Protein AF-A0A4U1F765-F1 (afdb_monomer_lite)

Structure (mmCIF, N/CA/C/O backbone):
data_AF-A0A4U1F765-F1
#
_entry.id   AF-A0A4U1F765-F1
#
loop_
_atom_site.group_PDB
_atom_site.id
_atom_site.type_symbol
_atom_site.label_atom_id
_atom_site.label_alt_id
_atom_site.label_comp_id
_atom_site.label_asym_id
_atom_site.label_entity_id
_atom_site.label_seq_id
_atom_site.pdbx_PDB_ins_code
_atom_site.Cartn_x
_atom_site.Cartn_y
_atom_site.Cartn_z
_atom_site.occupancy
_atom_site.B_iso_or_equiv
_atom_site.auth_seq_id
_atom_site.auth_comp_id
_atom_site.auth_asym_id
_atom_site.auth_atom_id
_atom_site.pdbx_PDB_model_num
ATOM 1 N N . PRO A 1 1 ? 3.421 30.913 -20.243 1.00 25.53 1 PRO A N 1
ATOM 2 C CA . PRO A 1 1 ? 2.204 30.556 -21.006 1.00 25.53 1 PRO A CA 1
ATOM 3 C C . PRO A 1 1 ? 2.176 29.051 -21.324 1.00 25.53 1 PRO A C 1
ATOM 5 O O . PRO A 1 1 ? 2.319 28.657 -22.471 1.00 25.53 1 PRO A O 1
ATOM 8 N N . TYR A 1 2 ? 2.031 28.220 -20.290 1.00 23.44 2 TYR A N 1
ATOM 9 C CA . TYR A 1 2 ? 1.860 26.768 -20.419 1.00 23.44 2 TYR A CA 1
ATOM 10 C C . TYR A 1 2 ? 0.858 26.302 -19.354 1.00 23.44 2 TYR A C 1
ATOM 12 O O . TYR A 1 2 ? 1.146 25.489 -18.493 1.00 23.44 2 TYR A O 1
ATOM 20 N N . PHE A 1 3 ? -0.327 26.910 -19.388 1.00 25.61 3 PHE A N 1
ATOM 21 C CA . PHE A 1 3 ? -1.543 26.378 -18.781 1.00 25.61 3 PHE A CA 1
ATOM 22 C C . PHE A 1 3 ? -2.325 25.753 -19.932 1.00 25.61 3 PHE A C 1
ATOM 24 O O . PHE A 1 3 ? -2.839 26.519 -20.743 1.00 25.61 3 PHE A O 1
ATOM 31 N N . SER A 1 4 ? -2.338 24.422 -20.064 1.00 23.38 4 SER A N 1
ATOM 32 C CA . SER A 1 4 ? -3.353 23.618 -20.790 1.00 23.38 4 SER A CA 1
ATOM 33 C C . SER A 1 4 ? -2.835 22.197 -21.045 1.00 23.38 4 SER A C 1
ATOM 35 O O . SER A 1 4 ? -2.525 21.866 -22.180 1.00 23.38 4 SER A O 1
ATOM 37 N N . PHE A 1 5 ? -2.723 21.344 -20.024 1.00 24.36 5 PHE A N 1
ATOM 38 C CA . PHE A 1 5 ? -2.606 19.890 -20.262 1.00 24.36 5 PHE A CA 1
ATOM 39 C C . PHE A 1 5 ? -3.371 19.013 -19.256 1.00 24.36 5 PHE A C 1
ATOM 41 O O . PHE A 1 5 ? -3.530 17.818 -19.485 1.00 24.36 5 PHE A O 1
ATOM 48 N N . ILE A 1 6 ? -3.968 19.600 -18.213 1.00 25.34 6 ILE A N 1
ATOM 49 C CA . ILE A 1 6 ? -4.874 18.908 -17.283 1.00 25.34 6 ILE A CA 1
ATOM 50 C C . ILE A 1 6 ? -6.315 19.069 -17.781 1.00 25.34 6 ILE A C 1
ATOM 52 O O . ILE A 1 6 ? -7.118 19.770 -17.175 1.00 25.34 6 ILE A O 1
ATOM 56 N N . ALA A 1 7 ? -6.644 18.522 -18.950 1.00 24.08 7 ALA A N 1
ATOM 57 C CA . ALA A 1 7 ? -8.022 18.584 -19.438 1.00 24.08 7 ALA A CA 1
ATOM 58 C C . ALA A 1 7 ? -8.367 17.486 -20.445 1.00 24.08 7 ALA A C 1
ATOM 60 O O . ALA A 1 7 ? -8.959 17.802 -21.458 1.00 24.08 7 ALA A O 1
ATOM 61 N N . PHE A 1 8 ? -8.040 16.214 -20.198 1.00 23.72 8 PHE A N 1
ATOM 62 C CA . PHE A 1 8 ? -8.697 15.095 -20.902 1.00 23.72 8 PHE A CA 1
ATOM 63 C C . PHE A 1 8 ? -8.657 13.810 -20.070 1.00 23.72 8 PHE A C 1
ATOM 65 O O . PHE A 1 8 ? -8.137 12.785 -20.491 1.00 23.72 8 PHE A O 1
ATOM 72 N N . ILE A 1 9 ? -9.228 13.860 -18.867 1.00 28.53 9 ILE A N 1
ATOM 73 C CA . ILE A 1 9 ? -9.731 12.653 -18.197 1.00 28.53 9 ILE A CA 1
ATOM 74 C C . ILE A 1 9 ? -11.165 12.948 -17.767 1.00 28.53 9 ILE A C 1
ATOM 76 O O . ILE A 1 9 ? -11.517 13.000 -16.596 1.00 28.53 9 ILE A O 1
ATOM 80 N N . THR A 1 10 ? -12.010 13.221 -18.756 1.00 23.69 10 THR A N 1
ATOM 81 C CA . THR A 1 10 ? -13.443 12.967 -18.637 1.00 23.69 10 THR A CA 1
ATOM 82 C C . THR A 1 10 ? -13.646 11.575 -19.205 1.00 23.69 10 THR A C 1
ATOM 84 O O . THR A 1 10 ? -13.582 11.363 -20.413 1.00 23.69 10 THR A O 1
ATOM 87 N N . VAL A 1 11 ? -13.803 10.598 -18.315 1.00 26.27 11 VAL A N 1
ATOM 88 C CA . VAL A 1 11 ? -14.221 9.253 -18.698 1.00 26.27 11 VAL A CA 1
ATOM 89 C C . VAL A 1 11 ? -15.653 9.383 -19.223 1.00 26.27 11 VAL A C 1
ATOM 91 O O . VAL A 1 11 ? -16.597 9.509 -18.444 1.00 26.27 11 VAL A O 1
ATOM 94 N N . ASP A 1 12 ? -15.820 9.422 -20.545 1.00 26.81 12 ASP A N 1
ATOM 95 C CA . ASP A 1 12 ? -17.134 9.347 -21.180 1.00 26.81 12 ASP A CA 1
ATOM 96 C C . ASP A 1 12 ? -17.664 7.911 -21.061 1.00 26.81 12 ASP A C 1
ATOM 98 O O . ASP A 1 12 ? -17.528 7.082 -21.957 1.00 26.81 12 ASP A O 1
ATOM 102 N N . VAL A 1 13 ? -18.258 7.608 -19.905 1.00 31.55 13 VAL A N 1
ATOM 103 C CA . VAL A 1 13 ? -18.979 6.350 -19.650 1.00 31.55 13 VAL A CA 1
ATOM 104 C C . VAL A 1 13 ? -20.378 6.368 -20.300 1.00 31.55 13 VAL A C 1
ATOM 106 O O . VAL A 1 13 ? -21.118 5.398 -20.188 1.00 31.55 13 VAL A O 1
ATOM 109 N N . LYS A 1 14 ? -20.786 7.436 -21.007 1.00 29.80 14 LYS A N 1
ATOM 110 C CA . LYS A 1 14 ? -22.140 7.546 -21.589 1.00 29.80 14 LYS A CA 1
ATOM 111 C C . LYS A 1 14 ? -22.201 7.440 -23.115 1.00 29.80 14 LYS A C 1
ATOM 113 O O . LYS A 1 14 ? -23.289 7.229 -23.648 1.00 29.80 14 LYS A O 1
ATOM 118 N N . GLY A 1 15 ? -21.076 7.501 -23.825 1.00 30.94 15 GLY A N 1
ATOM 119 C CA . GLY A 1 15 ? -21.044 7.411 -25.291 1.00 30.94 15 GLY A CA 1
ATOM 120 C C . GLY A 1 15 ? -21.241 6.009 -25.891 1.00 30.94 15 GLY A C 1
ATOM 121 O O . GLY A 1 15 ? -21.548 5.892 -27.078 1.00 30.94 15 GLY A O 1
ATOM 122 N N . GLN A 1 16 ? -21.095 4.936 -25.106 1.00 32.31 16 GLN A N 1
ATOM 123 C CA . GLN A 1 16 ? -21.015 3.573 -25.655 1.00 32.31 16 GLN A CA 1
ATOM 124 C C . GLN A 1 16 ? -22.379 2.872 -25.825 1.00 32.31 16 GLN A C 1
ATOM 126 O O . GLN A 1 16 ? -22.500 1.987 -26.666 1.00 32.31 16 GLN A O 1
ATOM 131 N N . GLU A 1 17 ? -23.439 3.318 -25.137 1.00 32.41 17 GLU A N 1
ATOM 132 C CA . GLU A 1 17 ? -24.798 2.760 -25.301 1.00 32.41 17 GLU A CA 1
ATOM 133 C C . GLU A 1 17 ? -25.599 3.398 -26.455 1.00 32.41 17 GLU A C 1
ATOM 135 O O . GLU A 1 17 ? -26.590 2.833 -26.924 1.00 32.41 17 GLU A O 1
ATOM 140 N N . ALA A 1 18 ? -25.182 4.569 -26.952 1.00 31.23 18 ALA A N 1
ATOM 141 C CA . ALA A 1 18 ? -25.911 5.289 -28.000 1.00 31.23 18 ALA A CA 1
ATOM 142 C C . ALA A 1 18 ? -25.612 4.770 -29.422 1.00 31.23 18 ALA A C 1
ATOM 144 O O . ALA A 1 18 ? -26.462 4.863 -30.308 1.00 31.23 18 ALA A O 1
ATOM 145 N N . LEU A 1 19 ? -24.432 4.181 -29.645 1.00 33.28 19 LEU A N 1
ATOM 146 C CA . LEU A 1 19 ? -23.977 3.756 -30.975 1.00 33.28 19 LEU A CA 1
ATOM 147 C C . LEU A 1 19 ? -24.463 2.358 -31.393 1.00 33.28 19 LEU A C 1
ATOM 149 O O . LEU A 1 19 ? -24.547 2.087 -32.590 1.00 33.28 19 LEU A O 1
ATOM 153 N N . GLU A 1 20 ? -24.880 1.500 -30.458 1.00 35.78 20 GLU A N 1
ATOM 154 C CA . GLU A 1 20 ? -25.458 0.188 -30.801 1.00 35.78 20 GLU A CA 1
ATOM 155 C C . GLU A 1 20 ? -26.919 0.263 -31.277 1.00 35.78 20 GLU A C 1
ATOM 157 O O . GLU A 1 20 ? -27.399 -0.646 -31.957 1.00 35.78 20 GLU A O 1
ATOM 162 N N . LYS A 1 21 ? -27.635 1.365 -31.009 1.00 35.50 21 LYS A N 1
ATOM 163 C CA . LYS A 1 21 ? -29.041 1.523 -31.430 1.00 35.50 21 LYS A CA 1
ATOM 164 C C . LYS A 1 21 ? -29.237 2.136 -32.818 1.00 35.50 21 LYS A C 1
ATOM 166 O O . LYS A 1 21 ? -30.348 2.082 -33.336 1.00 35.50 21 LYS A O 1
ATOM 171 N N . GLN A 1 22 ? -28.187 2.652 -33.461 1.00 34.09 22 GLN A N 1
ATOM 172 C CA . GLN A 1 22 ? -28.290 3.346 -34.756 1.00 34.09 22 GLN A CA 1
ATOM 173 C C . GLN A 1 22 ? -27.726 2.534 -35.942 1.00 34.09 22 GLN A C 1
ATOM 175 O O . GLN A 1 22 ? -27.381 3.086 -36.983 1.00 34.09 22 GLN A O 1
ATOM 180 N N . GLY A 1 23 ? -27.629 1.207 -35.791 1.00 32.84 23 GLY A N 1
ATOM 181 C CA . GLY A 1 23 ? -27.117 0.273 -36.805 1.00 32.84 23 GLY A CA 1
ATOM 182 C C . GLY A 1 23 ? -28.180 -0.510 -37.590 1.00 32.84 23 GLY A C 1
ATOM 183 O O . GLY A 1 23 ? -27.836 -1.451 -38.306 1.00 32.84 23 GLY A O 1
ATOM 184 N N . ARG A 1 24 ? -29.471 -0.176 -37.472 1.00 39.78 24 ARG A N 1
ATOM 185 C CA . ARG A 1 24 ? -30.540 -0.763 -38.298 1.00 39.78 24 ARG A CA 1
ATOM 186 C C . ARG A 1 24 ? -31.342 0.344 -38.970 1.00 39.78 24 ARG A C 1
ATOM 188 O O . ARG A 1 24 ? -31.778 1.266 -38.302 1.00 39.78 24 ARG A O 1
ATOM 195 N N . GLU A 1 25 ? -31.555 0.175 -40.277 1.00 34.47 25 GLU A N 1
ATOM 196 C CA . GLU A 1 25 ? -32.197 1.105 -41.226 1.00 34.47 25 GLU A CA 1
ATOM 197 C C . GLU A 1 25 ? -31.253 2.240 -41.675 1.00 34.47 25 GLU A C 1
ATOM 199 O O . GLU A 1 25 ? -30.795 3.041 -40.881 1.00 34.47 25 GLU A O 1
ATOM 204 N N . LYS A 1 26 ? -30.872 2.405 -42.946 1.00 32.53 26 LYS A N 1
ATOM 205 C CA . LYS A 1 26 ? -31.664 2.315 -44.176 1.00 32.53 26 LYS A CA 1
ATOM 206 C C . LYS A 1 26 ? -30.770 1.954 -45.372 1.00 32.53 26 LYS A C 1
ATOM 208 O O . LYS A 1 26 ? -29.727 2.561 -45.596 1.00 32.53 26 LYS A O 1
ATOM 213 N N . LYS A 1 27 ? -31.241 1.012 -46.195 1.00 38.00 27 LYS A N 1
ATOM 214 C CA . LYS A 1 27 ? -30.866 0.884 -47.612 1.00 38.00 27 LYS A CA 1
ATOM 215 C C . LYS A 1 27 ? -31.534 2.027 -48.386 1.00 38.00 27 LYS A C 1
ATOM 217 O O . LYS A 1 27 ? -32.758 2.099 -48.376 1.00 38.00 27 LYS A O 1
ATOM 222 N N . ALA A 1 28 ? -30.778 2.842 -49.119 1.00 30.00 28 ALA A N 1
ATOM 223 C CA . ALA A 1 28 ? -31.309 3.608 -50.250 1.00 30.00 28 ALA A CA 1
ATOM 224 C C . ALA A 1 28 ? -30.202 3.915 -51.274 1.00 30.00 28 ALA A C 1
ATOM 226 O O . ALA A 1 28 ? -29.095 4.309 -50.920 1.00 30.00 28 ALA A O 1
ATOM 227 N N . LYS A 1 29 ? -30.527 3.662 -52.546 1.00 32.59 29 LYS A N 1
ATOM 228 C CA . LYS A 1 29 ? -29.711 3.827 -53.759 1.00 32.59 29 LYS A CA 1
ATOM 229 C C . LYS A 1 29 ? -29.310 5.291 -54.002 1.00 32.59 29 LYS A C 1
ATOM 231 O O . LYS A 1 29 ? -30.146 6.169 -53.830 1.00 32.59 29 LYS A O 1
ATOM 236 N N . PHE A 1 30 ? -28.117 5.512 -54.563 1.00 28.77 30 PHE A N 1
ATOM 237 C CA . PHE A 1 30 ? -27.773 6.725 -55.323 1.00 28.77 30 PHE A CA 1
ATOM 238 C C . PHE A 1 30 ? -27.300 6.359 -56.755 1.00 28.77 30 PHE A C 1
ATOM 240 O O . PHE A 1 30 ? -26.748 5.268 -56.929 1.00 28.77 30 PHE A O 1
ATOM 247 N N . PRO A 1 31 ? -27.547 7.208 -57.781 1.00 28.48 31 PRO A N 1
ATOM 248 C CA . PRO A 1 31 ? -27.274 6.941 -59.202 1.00 28.48 31 PRO A CA 1
ATOM 249 C C . PRO A 1 31 ? -25.819 7.271 -59.617 1.00 28.48 31 PRO A C 1
ATOM 251 O O . PRO A 1 31 ? -25.080 7.860 -58.826 1.00 28.48 31 PRO A O 1
ATOM 254 N N . PRO A 1 32 ? -25.366 6.875 -60.829 1.00 30.47 32 PRO A N 1
ATOM 255 C CA . PRO A 1 32 ? -23.949 6.854 -61.175 1.00 30.47 32 PRO A CA 1
ATOM 256 C C . PRO A 1 32 ? -23.461 8.229 -61.642 1.00 30.47 32 PRO A C 1
ATOM 258 O O . PRO A 1 32 ? -24.049 8.829 -62.536 1.00 30.47 32 PRO A O 1
ATOM 261 N N . GLY A 1 33 ? -22.348 8.699 -61.073 1.00 36.28 33 GLY A N 1
ATOM 262 C CA . GLY A 1 33 ? -21.660 9.892 -61.569 1.00 36.28 33 GLY A CA 1
ATOM 263 C C . GLY A 1 33 ? -21.037 10.778 -60.496 1.00 36.28 33 GLY A C 1
ATOM 264 O O . GLY A 1 33 ? -21.302 11.971 -60.482 1.00 36.28 33 GLY A O 1
ATOM 265 N N . GLN A 1 34 ? -20.190 10.240 -59.613 1.00 28.31 34 GLN A N 1
ATOM 266 C CA . GLN A 1 34 ? -19.218 11.063 -58.886 1.00 28.31 34 GLN A CA 1
ATOM 267 C C . GLN A 1 34 ? -18.027 10.214 -58.432 1.00 28.31 34 GLN A C 1
ATOM 269 O O . GLN A 1 34 ? -18.177 9.081 -57.975 1.00 28.31 34 GLN A O 1
ATOM 274 N N . LYS A 1 35 ? -16.826 10.753 -58.660 1.00 30.00 35 LYS A N 1
ATOM 275 C CA . LYS A 1 35 ? -15.525 10.106 -58.457 1.00 30.00 35 LYS A CA 1
ATOM 276 C C . LYS A 1 35 ? -15.383 9.584 -57.022 1.00 30.00 35 LYS A C 1
ATOM 278 O O . LYS A 1 35 ? -15.602 10.323 -56.068 1.00 30.00 35 LYS A O 1
ATOM 283 N N . ARG A 1 36 ? -14.948 8.326 -56.886 1.00 24.97 36 ARG A N 1
ATOM 284 C CA . ARG A 1 36 ? -14.492 7.735 -55.620 1.00 24.97 36 ARG A CA 1
ATOM 285 C C . ARG A 1 36 ? -13.250 8.496 -55.146 1.00 24.97 36 ARG A C 1
ATOM 287 O O . ARG A 1 36 ? -12.177 8.313 -55.712 1.00 24.97 36 ARG A O 1
ATOM 294 N N . LEU A 1 37 ? -13.391 9.324 -54.115 1.00 22.33 37 LEU A N 1
ATOM 295 C CA . LEU A 1 37 ? -12.268 9.667 -53.249 1.00 22.33 37 LEU A CA 1
ATOM 296 C C . LEU A 1 37 ? -12.168 8.547 -52.209 1.00 22.33 37 LEU A C 1
ATOM 298 O O . LEU A 1 37 ? -13.039 8.396 -51.353 1.00 22.33 37 LEU A O 1
ATOM 302 N N . SER A 1 38 ? -11.146 7.710 -52.335 1.00 23.64 38 SER A N 1
ATOM 303 C CA . SER A 1 38 ? -10.804 6.713 -51.327 1.00 23.64 38 SER A CA 1
ATOM 304 C C . SER A 1 38 ? -10.250 7.448 -50.109 1.00 23.64 38 SER A C 1
ATOM 306 O O . SER A 1 38 ? -9.105 7.888 -50.121 1.00 23.64 38 SER A O 1
ATOM 308 N N . ILE A 1 39 ? -11.067 7.621 -49.073 1.00 24.83 39 ILE A N 1
ATOM 309 C CA . ILE A 1 39 ? -10.610 8.162 -47.793 1.00 24.83 39 ILE A CA 1
ATOM 310 C C . ILE A 1 39 ? -9.915 7.018 -47.051 1.00 24.83 39 ILE A C 1
ATOM 312 O O . ILE A 1 39 ? -10.571 6.111 -46.533 1.00 24.83 39 ILE A O 1
ATOM 316 N N . HIS A 1 40 ? -8.582 7.041 -47.028 1.00 24.92 40 HIS A N 1
ATOM 317 C CA . HIS A 1 40 ? -7.816 6.301 -46.032 1.00 24.92 40 HIS A CA 1
ATOM 318 C C . HIS A 1 40 ? -8.227 6.835 -44.655 1.00 24.92 40 HIS A C 1
ATOM 320 O O . HIS A 1 40 ? -8.066 8.018 -44.366 1.00 24.92 40 HIS A O 1
ATOM 326 N N . ARG A 1 41 ? -8.811 5.969 -43.819 1.00 29.56 41 ARG A N 1
ATOM 327 C CA . ARG A 1 41 ? -9.036 6.240 -42.395 1.00 29.56 41 ARG A CA 1
ATOM 328 C C . ARG A 1 41 ? -7.672 6.315 -41.701 1.00 29.56 41 ARG A C 1
ATOM 330 O O . ARG A 1 41 ? -7.196 5.318 -41.170 1.00 29.56 41 ARG A O 1
ATOM 337 N N . GLU A 1 42 ? -7.057 7.487 -41.701 1.00 29.70 42 GLU A N 1
ATOM 338 C CA . GLU A 1 42 ? -6.209 7.892 -40.583 1.00 29.70 42 GLU A CA 1
ATOM 339 C C . GLU A 1 42 ? -7.158 8.372 -39.483 1.00 29.70 42 GLU A C 1
ATOM 341 O O . GLU A 1 42 ? -7.692 9.478 -39.521 1.00 29.70 42 GLU A O 1
ATOM 346 N N . GLY A 1 43 ? -7.484 7.468 -38.556 1.00 30.25 43 GLY A N 1
ATOM 347 C CA . GLY A 1 43 ? -8.068 7.874 -37.281 1.00 30.25 43 GLY A CA 1
ATOM 348 C C . GLY A 1 43 ? -7.019 8.633 -36.460 1.00 30.25 43 GLY A C 1
ATOM 349 O O . GLY A 1 43 ? -5.823 8.435 -36.690 1.00 30.25 43 GLY A O 1
ATOM 350 N N . PRO A 1 44 ? -7.430 9.492 -35.513 1.00 31.88 44 PRO A N 1
ATOM 351 C CA . PRO A 1 44 ? -6.482 10.168 -34.640 1.00 31.88 44 PRO A CA 1
ATOM 352 C C . PRO A 1 44 ? -5.672 9.108 -33.886 1.00 31.88 44 PRO A C 1
ATOM 354 O O . PRO A 1 44 ? -6.239 8.196 -33.282 1.00 31.88 44 PRO A O 1
ATOM 357 N N . LEU A 1 45 ? -4.344 9.208 -33.972 1.00 29.38 45 LEU A N 1
ATOM 358 C CA . LEU A 1 45 ? -3.418 8.431 -33.153 1.00 29.38 45 LEU A CA 1
ATOM 359 C C . LEU A 1 45 ? -3.864 8.532 -31.685 1.00 29.38 45 LEU A C 1
ATOM 361 O O . LEU A 1 45 ? -4.140 9.648 -31.232 1.00 29.38 45 LEU A O 1
ATOM 365 N N . PRO A 1 46 ? -3.936 7.422 -30.927 1.00 36.59 46 PRO A N 1
ATOM 366 C CA . PRO A 1 46 ? -4.096 7.531 -29.488 1.00 36.59 46 PRO A CA 1
ATOM 367 C C . PRO A 1 46 ? -2.918 8.361 -28.983 1.00 36.59 46 PRO A C 1
ATOM 369 O O . PRO A 1 46 ? -1.762 8.046 -29.271 1.00 36.59 46 PRO A O 1
ATOM 372 N N . VAL A 1 47 ? -3.208 9.458 -28.287 1.00 38.88 47 VAL A N 1
ATOM 373 C CA . VAL A 1 47 ? -2.193 10.211 -27.555 1.00 38.88 47 VAL A CA 1
ATOM 374 C C . VAL A 1 47 ? -1.650 9.240 -26.512 1.00 38.88 47 VAL A C 1
ATOM 376 O O . VAL A 1 47 ? -2.279 9.011 -25.482 1.00 38.88 47 VAL A O 1
ATOM 379 N N . LEU A 1 48 ? -0.536 8.575 -26.831 1.00 45.75 48 LEU A N 1
ATOM 380 C CA . LEU A 1 48 ? 0.177 7.731 -25.887 1.00 45.75 48 LEU A CA 1
ATOM 381 C C . LEU A 1 48 ? 0.638 8.655 -24.768 1.00 45.75 48 LEU A C 1
ATOM 383 O O . LEU A 1 48 ? 1.574 9.432 -24.961 1.00 45.75 48 LEU A O 1
ATOM 387 N N . ILE A 1 49 ? -0.022 8.571 -23.615 1.00 52.53 49 ILE A N 1
ATOM 388 C CA . ILE A 1 49 ? 0.521 9.154 -22.399 1.00 52.53 49 ILE A CA 1
ATOM 389 C C . ILE A 1 49 ? 1.780 8.351 -22.091 1.00 52.53 49 ILE A C 1
ATOM 391 O O . ILE A 1 49 ? 1.723 7.198 -21.665 1.00 52.53 49 ILE A O 1
ATOM 395 N N . SER A 1 50 ? 2.922 8.937 -22.423 1.00 51.88 50 SER A N 1
ATOM 396 C CA . SER A 1 50 ? 4.218 8.332 -22.167 1.00 51.88 50 SER A CA 1
ATOM 397 C C . SER A 1 50 ? 4.431 8.262 -20.653 1.00 51.88 50 SER A C 1
ATOM 399 O O . SER A 1 50 ? 4.054 9.208 -19.958 1.00 51.88 50 SER A O 1
ATOM 401 N N . PRO A 1 51 ? 5.056 7.211 -20.100 1.00 51.09 51 PRO A N 1
ATOM 402 C CA . PRO A 1 51 ? 5.403 7.195 -18.684 1.00 51.09 51 PRO A CA 1
ATOM 403 C C . PRO A 1 51 ? 6.241 8.400 -18.269 1.00 51.09 51 PRO A C 1
ATOM 405 O O . PRO A 1 51 ? 6.062 8.858 -17.154 1.00 51.09 51 PRO A O 1
ATOM 408 N N . TYR A 1 52 ? 7.000 9.020 -19.179 1.00 50.47 52 TYR A N 1
ATOM 409 C CA . TYR A 1 52 ? 7.645 10.316 -18.938 1.00 50.47 52 TYR A CA 1
ATOM 410 C C . TYR A 1 52 ? 6.664 11.463 -18.638 1.00 50.47 52 TYR A C 1
ATOM 412 O O . TYR A 1 52 ? 6.983 12.351 -17.855 1.00 50.47 52 TYR A O 1
ATOM 420 N N . GLN A 1 53 ? 5.469 11.466 -19.234 1.00 58.88 53 GLN A N 1
ATOM 421 C CA . GLN A 1 53 ? 4.417 12.445 -18.932 1.00 58.88 53 GLN A CA 1
ATOM 422 C C . GLN A 1 53 ? 3.754 12.150 -17.579 1.00 58.88 53 GLN A C 1
ATOM 424 O O . GLN A 1 53 ? 3.398 13.084 -16.867 1.0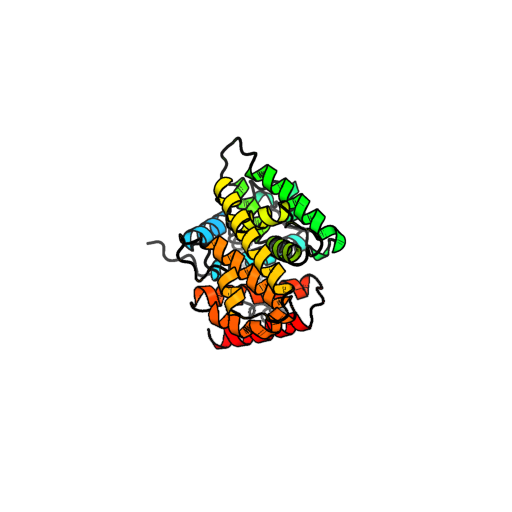0 58.88 53 GLN A O 1
ATOM 429 N N . LEU A 1 54 ? 3.663 10.872 -17.185 1.00 62.16 54 LEU A N 1
ATOM 430 C CA . LEU A 1 54 ? 3.242 10.470 -15.834 1.00 62.16 54 LEU A CA 1
ATOM 431 C C . LEU A 1 54 ? 4.317 10.851 -14.795 1.00 62.16 54 LEU A C 1
ATOM 433 O O . LEU A 1 54 ? 3.977 11.334 -13.718 1.00 62.16 54 LEU A O 1
ATOM 437 N N . THR A 1 55 ? 5.607 10.712 -15.135 1.00 54.00 55 THR A N 1
ATOM 438 C CA . THR A 1 55 ? 6.756 11.168 -14.331 1.00 54.00 55 THR A CA 1
ATOM 439 C C . THR A 1 55 ? 6.695 12.672 -14.107 1.00 54.00 55 THR A C 1
ATOM 441 O O . THR A 1 55 ? 6.836 13.124 -12.975 1.00 54.00 55 THR A O 1
ATOM 444 N N . TYR A 1 56 ? 6.477 13.446 -15.172 1.00 58.66 56 TYR A N 1
ATOM 445 C CA . TYR A 1 56 ? 6.423 14.901 -15.082 1.00 58.66 56 TYR A CA 1
ATOM 446 C C . TYR A 1 56 ? 5.233 15.348 -14.233 1.00 58.66 56 TYR A C 1
ATOM 448 O O . TYR A 1 56 ? 5.411 16.143 -13.322 1.00 58.66 56 TYR A O 1
ATOM 456 N N . ALA A 1 57 ? 4.058 14.743 -14.430 1.00 62.69 57 ALA A N 1
ATOM 457 C CA . ALA A 1 57 ? 2.884 15.023 -13.611 1.00 62.69 57 ALA A CA 1
ATOM 458 C C . ALA A 1 57 ? 3.106 14.689 -12.124 1.00 62.69 57 ALA A C 1
ATOM 460 O O . ALA A 1 57 ? 2.724 15.480 -11.269 1.00 62.69 57 ALA A O 1
ATOM 461 N N . LEU A 1 58 ? 3.746 13.562 -11.788 1.00 56.75 58 LEU A N 1
ATOM 462 C CA . LEU A 1 58 ? 4.057 13.210 -10.393 1.00 56.75 58 LEU A CA 1
ATOM 463 C C . LEU A 1 58 ? 5.070 14.164 -9.754 1.00 56.75 58 LEU A C 1
ATOM 465 O O . LEU A 1 58 ? 4.901 14.528 -8.595 1.00 56.75 58 LEU A O 1
ATOM 469 N N . LEU A 1 59 ? 6.103 14.562 -10.500 1.00 54.84 59 LEU A N 1
ATOM 470 C CA . LEU A 1 59 ? 7.136 15.481 -10.019 1.00 54.84 59 LEU A CA 1
ATOM 471 C C . LEU A 1 59 ? 6.618 16.917 -9.885 1.00 54.84 59 LEU A C 1
ATOM 473 O O . LEU A 1 59 ? 6.936 17.581 -8.909 1.00 54.84 59 LEU A O 1
ATOM 477 N N . GLU A 1 60 ? 5.805 17.397 -10.829 1.00 62.47 60 GLU A N 1
ATOM 478 C CA . GLU A 1 60 ? 5.210 18.740 -10.766 1.00 62.47 60 GLU A CA 1
ATOM 479 C C . GLU A 1 60 ? 4.153 18.872 -9.670 1.00 62.47 60 GLU A C 1
ATOM 481 O O . GLU A 1 60 ? 3.887 19.976 -9.200 1.00 62.47 60 GLU A O 1
ATOM 486 N N . THR A 1 61 ? 3.535 17.760 -9.273 1.00 54.62 61 THR A N 1
ATOM 487 C CA . THR A 1 61 ? 2.457 17.758 -8.278 1.00 54.62 61 THR A CA 1
ATOM 488 C C . THR A 1 61 ? 2.905 17.264 -6.906 1.00 54.62 61 THR A C 1
ATOM 490 O O . THR A 1 61 ? 2.053 17.065 -6.044 1.00 54.62 61 THR A O 1
ATOM 493 N N . ASP A 1 62 ? 4.210 17.038 -6.699 1.00 52.56 62 ASP A N 1
ATOM 494 C CA . ASP A 1 62 ? 4.772 16.436 -5.478 1.00 52.56 62 ASP A CA 1
ATOM 495 C C . ASP A 1 62 ? 4.022 15.159 -5.034 1.00 52.56 62 ASP A C 1
ATOM 497 O O . ASP A 1 62 ? 3.873 14.858 -3.847 1.00 52.56 62 ASP A O 1
ATOM 501 N N . GLY A 1 63 ? 3.525 14.380 -6.001 1.00 51.47 63 GLY A N 1
ATOM 502 C CA . GLY A 1 63 ? 2.739 13.178 -5.733 1.00 51.47 63 GLY A CA 1
ATOM 503 C C . GLY A 1 63 ? 1.329 13.452 -5.203 1.00 51.47 63 GLY A C 1
ATOM 504 O O . GLY A 1 63 ? 0.839 12.673 -4.380 1.00 51.47 63 GLY A O 1
ATOM 505 N N . ALA A 1 64 ? 0.672 14.523 -5.669 1.00 57.34 64 ALA A N 1
ATOM 506 C CA . ALA A 1 64 ? -0.735 14.794 -5.375 1.00 57.34 64 ALA A CA 1
ATOM 507 C C . ALA A 1 64 ? -1.593 13.539 -5.583 1.00 57.34 64 ALA A C 1
ATOM 509 O O . ALA A 1 64 ? -1.432 12.783 -6.546 1.00 57.34 64 ALA A O 1
ATOM 510 N N . LEU A 1 65 ? -2.510 13.300 -4.655 1.00 50.44 65 LEU A N 1
ATOM 511 C CA . LEU A 1 65 ? -3.182 12.010 -4.512 1.00 50.44 65 LEU A CA 1
ATOM 512 C C . LEU A 1 65 ? -4.164 11.746 -5.644 1.00 50.44 65 LEU A C 1
ATOM 514 O O . LEU A 1 65 ? -4.323 10.606 -6.068 1.00 50.44 65 LEU A O 1
ATOM 518 N N . GLU A 1 66 ? -4.756 12.801 -6.188 1.00 52.97 66 GLU A N 1
ATOM 519 C CA . GLU A 1 66 ? -5.623 12.776 -7.357 1.00 52.97 66 GLU A CA 1
ATOM 520 C C . GLU A 1 66 ? -4.837 12.369 -8.604 1.00 52.97 66 GLU A C 1
ATOM 522 O O . GLU A 1 66 ? -5.309 11.561 -9.406 1.00 52.97 66 GLU A O 1
ATOM 527 N N . VAL A 1 67 ? -3.610 12.878 -8.746 1.00 61.41 67 VAL A N 1
ATOM 528 C CA . VAL A 1 67 ? -2.695 12.518 -9.835 1.00 61.41 67 VAL A CA 1
ATOM 529 C C . VAL A 1 67 ? -2.243 11.073 -9.663 1.00 61.41 67 VAL A C 1
ATOM 531 O O . VAL A 1 67 ? -2.314 10.291 -10.606 1.00 61.41 67 VAL A O 1
ATOM 534 N N . LEU A 1 68 ? -1.884 10.670 -8.447 1.00 57.41 68 LEU A N 1
ATOM 535 C CA . LEU A 1 68 ? -1.461 9.309 -8.130 1.00 57.41 68 LEU A CA 1
ATOM 536 C C . LEU A 1 68 ? -2.590 8.288 -8.365 1.00 57.41 68 LEU A C 1
ATOM 538 O O . LEU A 1 68 ? -2.360 7.260 -9.003 1.00 57.41 68 LEU A O 1
ATOM 542 N N . ALA A 1 69 ? -3.818 8.593 -7.941 1.00 57.03 69 ALA A N 1
ATOM 543 C CA . ALA A 1 69 ? -5.004 7.768 -8.178 1.00 57.03 69 ALA A CA 1
ATOM 544 C C . ALA A 1 69 ? -5.344 7.680 -9.673 1.00 57.03 69 ALA A C 1
ATOM 546 O O . ALA A 1 69 ? -5.612 6.599 -10.195 1.00 57.03 69 ALA A O 1
ATOM 547 N N . THR A 1 70 ? -5.266 8.800 -10.391 1.00 62.00 70 THR A N 1
ATOM 548 C CA . THR A 1 70 ? -5.467 8.848 -11.844 1.00 62.00 70 THR A CA 1
ATOM 549 C C . THR A 1 70 ? -4.455 7.970 -12.573 1.00 62.00 70 THR A C 1
ATOM 551 O O . THR A 1 70 ? -4.824 7.183 -13.445 1.00 62.00 70 THR A O 1
ATOM 554 N N . ILE A 1 71 ? -3.185 8.055 -12.180 1.00 66.81 71 ILE A N 1
ATOM 555 C CA . ILE A 1 71 ? -2.105 7.231 -12.720 1.00 66.81 71 ILE A CA 1
ATOM 556 C C . ILE A 1 71 ? -2.357 5.754 -12.423 1.00 66.81 71 ILE A C 1
ATOM 558 O O . ILE A 1 71 ? -2.206 4.929 -13.320 1.00 66.81 71 ILE A O 1
ATOM 562 N N . GLN A 1 72 ? -2.786 5.403 -11.207 1.00 59.91 72 GLN A N 1
ATOM 563 C CA . GLN A 1 72 ? -3.145 4.026 -10.844 1.00 59.91 72 GLN A CA 1
ATOM 564 C C . GLN A 1 72 ? -4.303 3.485 -11.697 1.00 59.91 72 GLN A C 1
ATOM 566 O O . GLN A 1 72 ? -4.218 2.367 -12.208 1.00 59.91 72 GLN A O 1
ATOM 571 N N . VAL A 1 73 ? -5.364 4.274 -11.900 1.00 60.81 73 VAL A N 1
ATOM 572 C CA . VAL A 1 73 ? -6.512 3.889 -12.739 1.00 60.81 73 VAL A CA 1
ATOM 573 C C . VAL A 1 73 ? -6.090 3.725 -14.197 1.00 60.81 73 VAL A C 1
ATOM 575 O O . VAL A 1 73 ? -6.388 2.690 -14.791 1.00 60.81 73 VAL A O 1
ATOM 578 N N . PHE A 1 74 ? -5.368 4.702 -14.754 1.00 69.25 74 PHE A N 1
ATOM 579 C CA . PHE A 1 74 ? -4.839 4.643 -16.118 1.00 69.25 74 PHE A CA 1
ATOM 580 C C . PHE A 1 74 ? -3.967 3.405 -16.316 1.00 69.25 74 PHE A C 1
ATOM 582 O O . PHE A 1 74 ? -4.170 2.649 -17.260 1.00 69.25 74 PHE A O 1
ATOM 589 N N . THR A 1 75 ? -3.039 3.171 -15.390 1.00 65.88 75 THR A N 1
ATOM 590 C CA . THR A 1 75 ? -2.100 2.049 -15.419 1.00 65.88 75 THR A CA 1
ATOM 591 C C . THR A 1 75 ? -2.831 0.713 -15.417 1.00 65.88 75 THR A C 1
ATOM 593 O O . THR A 1 75 ? -2.553 -0.149 -16.248 1.00 65.88 75 THR A O 1
ATOM 596 N N . ARG A 1 76 ? -3.823 0.552 -14.538 1.00 63.09 76 ARG A N 1
ATOM 597 C CA . ARG A 1 76 ? -4.669 -0.642 -14.506 1.00 63.09 76 ARG A CA 1
ATOM 598 C C . ARG A 1 76 ? -5.410 -0.844 -15.828 1.00 63.09 76 ARG A C 1
ATOM 600 O O . ARG A 1 76 ? -5.359 -1.932 -16.391 1.00 63.09 76 ARG A O 1
ATOM 607 N N . CYS A 1 77 ? -6.072 0.196 -16.337 1.00 62.88 77 CYS A N 1
ATOM 608 C CA . CYS A 1 77 ? -6.791 0.119 -17.610 1.00 62.88 77 CYS A CA 1
ATOM 609 C C . CYS A 1 77 ? -5.851 -0.213 -18.774 1.00 62.88 77 CYS A C 1
ATOM 611 O O . CYS A 1 77 ? -6.220 -0.983 -19.655 1.00 62.88 77 CYS A O 1
ATOM 613 N N . PHE A 1 78 ? -4.633 0.327 -18.755 1.00 69.31 78 PHE A N 1
ATOM 614 C CA . PHE A 1 78 ? -3.595 0.043 -19.734 1.00 69.31 78 PHE A CA 1
ATOM 615 C C . PHE A 1 78 ? -3.160 -1.428 -19.701 1.00 69.31 78 PHE A C 1
ATOM 617 O O . PHE A 1 78 ? -3.079 -2.045 -20.757 1.00 69.31 78 PHE A O 1
ATOM 624 N N . VAL A 1 79 ? -2.944 -2.016 -18.519 1.00 62.59 79 VAL A N 1
ATOM 625 C CA . VAL A 1 79 ? -2.606 -3.447 -18.378 1.00 62.59 79 VAL A CA 1
ATOM 626 C C . VAL A 1 79 ? -3.742 -4.333 -18.859 1.00 62.59 79 VAL A C 1
ATOM 628 O O . VAL A 1 79 ? -3.518 -5.228 -19.666 1.00 62.59 79 VAL A O 1
ATOM 631 N N . GLU A 1 80 ? -4.971 -4.059 -18.423 1.00 63.22 80 GLU A N 1
ATOM 632 C CA . GLU A 1 80 ? -6.134 -4.836 -18.854 1.00 63.22 80 GLU A CA 1
ATOM 633 C C . GLU A 1 80 ? -6.342 -4.750 -20.370 1.00 63.22 80 GLU A C 1
ATOM 635 O O . GLU A 1 80 ? -6.705 -5.739 -21.008 1.00 63.22 80 GLU A O 1
ATOM 640 N N . ALA A 1 81 ? -6.126 -3.569 -20.957 1.00 62.38 81 ALA A N 1
ATOM 641 C CA . ALA A 1 81 ? -6.164 -3.381 -22.400 1.00 62.38 81 ALA A CA 1
ATOM 642 C C . ALA A 1 81 ? -5.031 -4.155 -23.082 1.00 62.38 81 ALA A C 1
ATOM 644 O O . ALA A 1 81 ? -5.299 -4.861 -24.047 1.00 62.38 81 ALA A O 1
ATOM 645 N N . LEU A 1 82 ? -3.806 -4.106 -22.552 1.00 60.78 82 LEU A N 1
ATOM 646 C CA . LEU A 1 82 ? -2.650 -4.839 -23.070 1.00 60.78 82 LEU A CA 1
ATOM 647 C C . LEU A 1 82 ? -2.878 -6.359 -23.064 1.00 60.78 82 LEU A C 1
ATOM 649 O O . LEU A 1 82 ? -2.590 -7.031 -24.053 1.00 60.78 82 LEU A O 1
ATOM 653 N N . GLU A 1 83 ? -3.438 -6.902 -21.985 1.00 60.72 83 GLU A N 1
ATOM 654 C CA . GLU A 1 83 ? -3.770 -8.325 -21.858 1.00 60.72 83 GLU A CA 1
ATOM 655 C C . GLU A 1 83 ? -4.881 -8.750 -22.832 1.00 60.72 83 GLU A C 1
ATOM 657 O O . GLU A 1 83 ? -4.789 -9.808 -23.461 1.00 60.72 83 GLU A O 1
ATOM 662 N N . LYS A 1 84 ? -5.918 -7.915 -23.006 1.00 61.59 84 LYS A N 1
ATOM 663 C CA . LYS A 1 84 ? -7.057 -8.176 -23.910 1.00 61.59 84 LYS A CA 1
ATOM 664 C C . LYS A 1 84 ? -6.697 -7.986 -25.390 1.00 61.59 84 LYS A C 1
ATOM 666 O O . LYS A 1 84 ? -7.162 -8.750 -26.238 1.00 61.59 84 LYS A O 1
ATOM 671 N N . GLU A 1 85 ? -5.861 -6.999 -25.709 1.00 54.12 85 GLU A N 1
ATOM 672 C CA . GLU A 1 85 ? -5.384 -6.671 -27.060 1.00 54.12 85 GLU A CA 1
ATOM 673 C C . GLU A 1 85 ? -4.124 -7.446 -27.472 1.00 54.12 85 GLU A C 1
ATOM 675 O O . GLU A 1 85 ? -3.616 -7.244 -28.578 1.00 54.12 85 GLU A O 1
ATOM 680 N N . ASN A 1 86 ? -3.672 -8.423 -26.677 1.00 49.34 86 ASN A N 1
ATOM 681 C CA . ASN A 1 86 ? -2.560 -9.328 -27.011 1.00 49.34 86 ASN A CA 1
ATOM 682 C C . ASN A 1 86 ? -2.818 -10.222 -28.258 1.00 49.34 86 ASN A C 1
ATOM 684 O O . ASN A 1 86 ? -2.093 -11.172 -28.535 1.00 49.34 86 ASN A O 1
ATOM 688 N N . LYS A 1 87 ? -3.866 -9.923 -29.041 1.00 50.59 87 LYS A N 1
ATOM 689 C CA . LYS A 1 87 ? -4.102 -10.442 -30.395 1.00 50.59 87 LYS A CA 1
ATOM 690 C C . LYS A 1 87 ? -3.729 -9.448 -31.514 1.00 50.59 87 LYS A C 1
ATOM 692 O O . LYS A 1 87 ? -3.638 -9.893 -32.655 1.00 50.59 87 LYS A O 1
ATOM 697 N N . GLN A 1 88 ? -3.527 -8.146 -31.243 1.00 47.72 88 GLN A N 1
ATOM 698 C CA . GLN A 1 88 ? -3.235 -7.117 -32.268 1.00 47.72 88 GLN A CA 1
ATOM 699 C C . GLN A 1 88 ? -2.329 -5.924 -31.856 1.00 47.72 88 GLN A C 1
ATOM 701 O O . GLN A 1 88 ? -1.985 -5.132 -32.739 1.00 47.72 88 GLN A O 1
ATOM 706 N N . LEU A 1 89 ? -1.902 -5.752 -30.596 1.00 48.03 89 LEU A N 1
ATOM 707 C CA . LEU A 1 89 ? -1.051 -4.605 -30.217 1.00 48.03 89 LEU A CA 1
ATOM 708 C C . LEU A 1 89 ? 0.346 -4.651 -30.868 1.00 48.03 89 LEU A C 1
ATOM 710 O O . LEU A 1 89 ? 1.142 -5.554 -30.630 1.00 48.03 89 LEU A O 1
ATOM 714 N N . LYS A 1 90 ? 0.651 -3.632 -31.684 1.00 52.16 90 LYS A N 1
ATOM 715 C CA . LYS A 1 90 ? 1.920 -3.454 -32.421 1.00 52.16 90 LYS A CA 1
ATOM 716 C C . LYS A 1 90 ? 3.058 -2.828 -31.600 1.00 52.16 90 LYS A C 1
ATOM 718 O O . LYS A 1 90 ? 4.140 -2.626 -32.148 1.00 52.16 90 LYS A O 1
ATOM 723 N N . PHE A 1 91 ? 2.841 -2.503 -30.326 1.00 51.09 91 PHE A N 1
ATOM 724 C CA . PHE A 1 91 ? 3.847 -1.849 -29.487 1.00 51.09 91 PHE A CA 1
ATOM 725 C C . PHE A 1 91 ? 4.266 -2.767 -28.346 1.00 51.09 91 PHE A C 1
ATOM 727 O O . PHE A 1 91 ? 3.443 -3.210 -27.550 1.00 51.09 91 PHE A O 1
ATOM 734 N N . ALA A 1 92 ? 5.560 -3.073 -28.289 1.00 61.41 92 ALA A N 1
ATOM 735 C CA . ALA A 1 92 ? 6.124 -3.875 -27.215 1.00 61.41 92 ALA A CA 1
ATOM 736 C C . ALA A 1 92 ? 6.054 -3.094 -25.895 1.00 61.41 92 ALA A C 1
ATOM 738 O O . ALA A 1 92 ? 6.233 -1.881 -25.881 1.00 61.41 92 ALA A O 1
ATOM 739 N N . PHE A 1 93 ? 5.887 -3.779 -24.763 1.00 64.75 93 PHE A N 1
ATOM 740 C CA . PHE A 1 93 ? 5.930 -3.153 -23.433 1.00 64.75 93 PHE A CA 1
ATOM 741 C C . PHE A 1 93 ? 7.213 -2.327 -23.202 1.00 64.75 93 PHE A C 1
ATOM 743 O O . PHE A 1 93 ? 7.182 -1.267 -22.585 1.00 64.75 93 PHE A O 1
ATOM 750 N N . LYS A 1 94 ? 8.324 -2.759 -23.813 1.00 68.06 94 LYS A N 1
ATOM 751 C CA . LYS A 1 94 ? 9.611 -2.046 -23.874 1.00 68.06 94 LYS A CA 1
ATOM 752 C C . LYS A 1 94 ? 9.519 -0.638 -24.490 1.00 68.06 94 LYS A C 1
ATOM 754 O O . LYS A 1 94 ? 10.394 0.184 -24.263 1.00 68.06 94 LYS A O 1
ATOM 759 N N . THR A 1 95 ? 8.488 -0.350 -25.282 1.00 67.25 95 THR A N 1
ATOM 760 C CA . THR A 1 95 ? 8.216 0.994 -25.813 1.00 67.25 95 THR A CA 1
ATOM 761 C C . THR A 1 95 ? 7.728 1.945 -24.720 1.00 67.25 95 THR A C 1
ATOM 763 O O . THR A 1 95 ? 7.997 3.139 -24.799 1.00 67.25 95 THR A O 1
ATOM 766 N N . TYR A 1 96 ? 7.043 1.421 -23.702 1.00 68.62 96 TYR A N 1
ATOM 767 C CA . TYR A 1 96 ? 6.575 2.192 -22.554 1.00 68.62 96 TYR A CA 1
ATOM 768 C C . TYR A 1 96 ? 7.641 2.224 -21.461 1.00 68.62 96 TYR A C 1
ATOM 770 O O . TYR A 1 96 ? 7.947 3.290 -20.961 1.00 68.62 96 TYR A O 1
ATOM 778 N N . PHE A 1 97 ? 8.267 1.090 -21.150 1.00 74.88 97 PHE A N 1
ATOM 779 C CA . PHE A 1 97 ? 9.292 0.997 -20.106 1.00 74.88 97 PHE A CA 1
ATOM 780 C C . PHE A 1 97 ? 10.643 0.589 -20.714 1.00 74.88 97 PHE A C 1
ATOM 782 O O . PHE A 1 97 ? 11.025 -0.585 -20.639 1.00 74.88 97 PHE A O 1
ATOM 789 N N . PRO A 1 98 ? 11.333 1.505 -21.423 1.00 74.56 98 PRO A N 1
ATOM 790 C CA . PRO A 1 98 ? 12.582 1.205 -22.119 1.00 74.56 98 PRO A CA 1
ATOM 791 C C . PRO A 1 98 ? 13.746 0.837 -21.194 1.00 74.56 98 PRO A C 1
ATOM 793 O O . PRO A 1 98 ? 14.684 0.185 -21.665 1.00 74.56 98 PRO A O 1
ATOM 796 N N . TYR A 1 99 ? 13.705 1.233 -19.919 1.00 77.25 99 TYR A N 1
ATOM 797 C CA . TYR A 1 99 ? 14.774 0.985 -18.948 1.00 77.25 99 TYR A CA 1
ATOM 798 C C . TYR A 1 99 ? 14.441 -0.107 -17.929 1.00 77.25 99 TYR A C 1
ATOM 800 O O . TYR A 1 99 ? 15.336 -0.554 -17.210 1.00 77.25 99 TYR A O 1
ATOM 808 N N . ALA A 1 100 ? 13.188 -0.554 -17.857 1.00 76.94 100 ALA A N 1
ATOM 809 C CA . ALA A 1 100 ? 12.790 -1.621 -16.956 1.00 76.94 100 ALA A CA 1
ATOM 810 C C . ALA A 1 100 ? 13.380 -2.974 -17.381 1.00 76.94 100 ALA A C 1
ATOM 812 O O . ALA A 1 100 ? 13.346 -3.372 -18.550 1.00 76.94 100 ALA A O 1
ATOM 813 N N . SER A 1 101 ? 13.889 -3.719 -16.398 1.00 82.62 101 SER A N 1
ATOM 814 C CA . SER A 1 101 ? 14.366 -5.085 -16.612 1.00 82.62 101 SER A CA 1
ATOM 815 C C . SER A 1 101 ? 13.207 -5.995 -17.056 1.00 82.62 101 SER A C 1
ATOM 817 O O . SER A 1 101 ? 12.199 -6.063 -16.348 1.00 82.62 101 SER A O 1
ATOM 819 N N . PRO A 1 102 ? 13.324 -6.744 -18.175 1.00 80.88 102 PRO A N 1
ATOM 820 C CA . PRO A 1 102 ? 12.255 -7.624 -18.646 1.00 80.88 102 PRO A CA 1
ATOM 821 C C . PRO A 1 102 ? 11.811 -8.674 -17.619 1.00 80.88 102 PRO A C 1
ATOM 823 O O . PRO A 1 102 ? 10.623 -8.977 -17.539 1.00 80.88 102 PRO A O 1
ATOM 826 N N . SER A 1 103 ? 12.736 -9.214 -16.817 1.00 83.69 103 SER A N 1
ATOM 827 C CA . SER A 1 103 ? 12.405 -10.183 -15.762 1.00 83.69 103 SER A CA 1
ATOM 828 C C . SER A 1 103 ? 11.592 -9.541 -14.640 1.00 83.69 103 SER A C 1
ATOM 830 O O . SER A 1 103 ? 10.571 -10.088 -14.230 1.00 83.69 103 SER A O 1
ATOM 832 N N . LEU A 1 104 ? 11.994 -8.347 -14.200 1.00 85.06 104 LEU A N 1
ATOM 833 C CA . LEU A 1 104 ? 11.284 -7.587 -13.175 1.00 85.06 104 LEU A CA 1
ATOM 834 C C . LEU A 1 104 ? 9.877 -7.201 -13.646 1.00 85.06 104 LEU A C 1
ATOM 836 O O . LEU A 1 104 ? 8.912 -7.382 -12.909 1.00 85.06 104 LEU A O 1
ATOM 840 N N . VAL A 1 105 ? 9.751 -6.725 -14.887 1.00 83.12 105 VAL A N 1
ATOM 841 C CA . VAL A 1 105 ? 8.458 -6.421 -15.516 1.00 83.12 105 VAL A CA 1
ATOM 842 C C . VAL A 1 105 ? 7.543 -7.637 -15.482 1.00 83.12 105 VAL A C 1
ATOM 844 O O . VAL A 1 105 ? 6.405 -7.538 -15.031 1.00 83.12 105 VAL A O 1
ATOM 847 N N . MET A 1 106 ? 8.047 -8.789 -15.929 1.00 83.44 106 MET A N 1
ATOM 848 C CA . MET A 1 106 ? 7.260 -10.017 -15.981 1.00 83.44 106 MET A CA 1
ATOM 849 C C . MET A 1 106 ? 6.721 -10.425 -14.616 1.00 83.44 106 MET A C 1
ATOM 851 O O . MET A 1 106 ? 5.631 -10.978 -14.567 1.00 83.44 106 MET A O 1
ATOM 855 N N . VAL A 1 107 ? 7.447 -10.161 -13.528 1.00 86.94 107 VAL A N 1
ATOM 856 C CA . VAL A 1 107 ? 6.983 -10.452 -12.165 1.00 86.94 107 VAL A CA 1
ATOM 857 C C . VAL A 1 107 ? 6.019 -9.379 -11.659 1.00 86.94 107 VAL A C 1
ATOM 859 O O . VAL A 1 107 ? 4.976 -9.719 -11.111 1.00 86.94 107 VAL A O 1
ATOM 862 N N . LEU A 1 108 ? 6.314 -8.092 -11.869 1.00 85.44 108 LEU A N 1
ATOM 863 C CA . LEU A 1 108 ? 5.478 -6.991 -11.373 1.00 85.44 108 LEU A CA 1
ATOM 864 C C . LEU A 1 108 ? 4.111 -6.905 -12.068 1.00 85.44 108 LEU A C 1
ATOM 866 O O . LEU A 1 108 ? 3.156 -6.417 -11.462 1.00 85.44 108 LEU A O 1
ATOM 870 N N . LEU A 1 109 ? 4.004 -7.410 -13.300 1.00 80.00 109 LEU A N 1
ATOM 871 C CA . LEU A 1 109 ? 2.739 -7.533 -14.024 1.00 80.00 109 LEU A CA 1
ATOM 872 C C . LEU A 1 109 ? 1.891 -8.734 -13.584 1.00 80.00 109 LEU A C 1
ATOM 874 O O . LEU A 1 109 ? 0.703 -8.759 -13.893 1.00 80.00 109 LEU A O 1
ATOM 878 N N . GLN A 1 110 ? 2.450 -9.718 -12.867 1.00 80.50 110 GLN A N 1
ATOM 879 C CA . GLN A 1 110 ? 1.645 -10.842 -12.378 1.00 80.50 110 GLN A CA 1
ATOM 880 C C . GLN A 1 110 ? 0.604 -10.342 -11.384 1.00 80.50 110 GLN A C 1
ATOM 882 O O . GLN A 1 110 ? 0.911 -9.570 -10.472 1.00 80.50 110 GLN A O 1
ATOM 887 N N . HIS A 1 111 ? -0.632 -10.818 -11.518 1.00 75.50 111 HIS A N 1
ATOM 888 C CA . HIS A 1 111 ? -1.649 -10.509 -10.532 1.00 75.50 111 HIS A CA 1
ATOM 889 C C . HIS A 1 111 ? -1.375 -11.347 -9.273 1.00 75.50 111 HIS A C 1
ATOM 891 O O . HIS A 1 111 ? -1.333 -12.573 -9.360 1.00 75.50 111 HIS A O 1
ATOM 897 N N . PRO A 1 112 ? -1.296 -10.761 -8.058 1.00 76.25 112 PRO A N 1
ATOM 898 C CA . PRO A 1 112 ? -1.034 -11.564 -6.859 1.00 76.25 112 PRO A CA 1
ATOM 899 C C . PRO A 1 112 ? -2.095 -12.631 -6.538 1.00 76.25 112 PRO A C 1
ATOM 901 O O . PRO A 1 112 ? -1.841 -13.506 -5.715 1.00 76.25 112 PRO A O 1
ATOM 904 N N . LYS A 1 113 ? -3.270 -12.590 -7.192 1.00 73.38 113 LYS A N 1
ATOM 905 C CA . LYS A 1 113 ? -4.282 -13.660 -7.146 1.00 73.38 113 LYS A CA 1
ATOM 906 C C . LYS A 1 113 ? -3.764 -14.981 -7.691 1.00 73.38 113 LYS A C 1
ATOM 908 O O . LYS A 1 113 ? -4.178 -16.033 -7.215 1.00 73.38 113 LYS A O 1
ATOM 913 N N . ASP A 1 114 ? -2.903 -14.903 -8.698 1.00 81.44 114 ASP A N 1
ATOM 914 C CA . ASP A 1 114 ? -2.389 -16.066 -9.411 1.00 81.44 114 ASP A CA 1
ATOM 915 C C . ASP A 1 114 ? -1.300 -16.772 -8.590 1.00 81.44 114 ASP A C 1
ATOM 917 O O . ASP A 1 114 ? -0.916 -17.903 -8.883 1.00 81.44 114 ASP A O 1
ATOM 921 N N . ILE A 1 115 ? -0.832 -16.126 -7.515 1.00 83.00 115 ILE A N 1
ATOM 922 C CA . ILE A 1 115 ? 0.147 -16.666 -6.581 1.00 83.00 115 ILE A CA 1
ATOM 923 C C . ILE A 1 115 ? -0.589 -17.218 -5.353 1.00 83.00 115 ILE A C 1
ATOM 925 O O . ILE A 1 115 ? -1.307 -16.476 -4.675 1.00 83.00 115 ILE A O 1
ATOM 929 N N . PRO A 1 116 ? -0.386 -18.499 -4.994 1.00 83.81 116 PRO A N 1
ATOM 930 C CA . PRO A 1 116 ? -0.903 -19.054 -3.749 1.00 83.81 116 PRO A CA 1
ATOM 931 C C . PRO A 1 116 ? -0.482 -18.217 -2.534 1.00 83.81 116 PRO A C 1
ATOM 933 O O . PRO A 1 116 ? 0.689 -17.868 -2.396 1.00 83.81 116 PRO A O 1
ATOM 936 N N . ARG A 1 117 ? -1.413 -17.959 -1.604 1.00 79.69 117 ARG A N 1
ATOM 937 C CA . ARG A 1 117 ? -1.175 -17.108 -0.418 1.00 79.69 117 ARG A CA 1
ATOM 938 C C . ARG A 1 117 ? 0.069 -17.486 0.389 1.00 79.69 117 ARG A C 1
ATOM 940 O O . ARG A 1 117 ? 0.785 -16.604 0.848 1.00 79.69 117 ARG A O 1
ATOM 947 N N . GLY A 1 118 ? 0.356 -18.782 0.527 1.00 79.94 118 GLY A N 1
ATOM 948 C CA . GLY A 1 118 ? 1.547 -19.269 1.237 1.00 79.94 118 GLY A CA 1
ATOM 949 C C . GLY A 1 118 ? 2.880 -18.888 0.578 1.00 79.94 118 GLY A C 1
ATOM 950 O O . GLY A 1 118 ? 3.913 -18.937 1.234 1.00 79.94 118 GLY A O 1
ATOM 951 N N . LEU A 1 119 ? 2.865 -18.479 -0.694 1.00 86.19 119 LEU A N 1
ATOM 952 C CA . LEU A 1 119 ? 4.047 -18.079 -1.460 1.00 86.19 119 LEU A CA 1
ATOM 953 C C . LEU A 1 119 ? 4.196 -16.557 -1.581 1.00 86.19 119 LEU A C 1
ATOM 955 O O . LEU A 1 119 ? 5.198 -16.092 -2.120 1.00 86.19 119 LEU A O 1
ATOM 959 N N . TRP A 1 120 ? 3.249 -15.760 -1.070 1.00 86.25 120 TRP A N 1
ATOM 960 C CA . TRP A 1 120 ? 3.303 -14.296 -1.176 1.00 86.25 120 TRP A CA 1
ATOM 961 C C . TRP A 1 120 ? 4.562 -13.707 -0.542 1.00 86.25 120 TRP A C 1
ATOM 963 O O . TRP A 1 120 ? 5.187 -12.824 -1.124 1.00 86.25 120 TRP A O 1
ATOM 973 N N . HIS A 1 121 ? 4.978 -14.231 0.612 1.00 86.31 121 HIS A N 1
ATOM 974 C CA . HIS A 1 121 ? 6.205 -13.790 1.268 1.00 86.31 121 HIS A CA 1
ATOM 975 C C . HIS A 1 121 ? 7.447 -14.056 0.403 1.00 86.31 121 HIS A C 1
ATOM 977 O O . HIS A 1 121 ? 8.295 -13.181 0.236 1.00 86.31 121 HIS A O 1
ATOM 983 N N . GLN A 1 122 ? 7.533 -15.247 -0.198 1.00 88.75 122 GLN A N 1
ATOM 984 C CA . GLN A 1 122 ? 8.632 -15.616 -1.090 1.00 88.75 122 GLN A CA 1
ATOM 985 C C . GLN A 1 122 ? 8.640 -14.759 -2.362 1.00 88.75 122 GLN A C 1
ATOM 987 O O . GLN A 1 122 ? 9.702 -14.303 -2.778 1.00 88.75 122 GLN A O 1
ATOM 992 N N . ALA A 1 123 ? 7.469 -14.497 -2.949 1.00 90.19 123 ALA A N 1
ATOM 993 C CA . ALA A 1 123 ? 7.336 -13.632 -4.117 1.00 90.19 123 ALA A CA 1
ATOM 994 C C . ALA A 1 123 ? 7.811 -12.202 -3.817 1.00 90.19 123 ALA A C 1
ATOM 996 O O . ALA A 1 123 ? 8.597 -11.640 -4.574 1.00 90.19 123 ALA A O 1
ATOM 997 N N . LEU A 1 124 ? 7.407 -11.634 -2.677 1.00 92.38 124 LEU A N 1
ATOM 998 C CA . LEU A 1 124 ? 7.853 -10.306 -2.251 1.00 92.38 124 LEU A CA 1
ATOM 999 C C . LEU A 1 124 ? 9.358 -10.265 -1.972 1.00 92.38 124 LEU A C 1
ATOM 1001 O O . LEU A 1 124 ? 10.027 -9.314 -2.368 1.00 92.38 124 LEU A O 1
ATOM 1005 N N . LYS A 1 125 ? 9.915 -11.304 -1.341 1.00 92.88 125 LYS A N 1
ATOM 1006 C CA . LYS A 1 125 ? 11.364 -11.413 -1.146 1.00 92.88 125 LYS A CA 1
ATOM 1007 C C . LYS A 1 125 ? 12.106 -11.409 -2.486 1.00 92.88 125 LYS A C 1
ATOM 1009 O O . LYS A 1 125 ? 13.036 -10.628 -2.652 1.00 92.88 125 LYS A O 1
ATOM 1014 N N . HIS A 1 126 ? 11.642 -12.201 -3.451 1.00 92.69 126 HIS A N 1
ATOM 1015 C CA . HIS A 1 126 ? 12.229 -12.254 -4.788 1.00 92.69 126 HIS A CA 1
ATOM 1016 C C . HIS A 1 126 ? 12.144 -10.905 -5.522 1.00 92.69 126 HIS A C 1
ATOM 1018 O O . HIS A 1 126 ? 13.122 -10.453 -6.115 1.00 92.69 126 HIS A O 1
ATOM 1024 N N . ILE A 1 127 ? 11.002 -10.212 -5.432 1.00 92.88 127 ILE A N 1
ATOM 1025 C CA . ILE A 1 127 ? 10.842 -8.857 -5.982 1.00 92.88 127 ILE A CA 1
ATOM 1026 C C . ILE A 1 127 ? 11.832 -7.886 -5.330 1.00 92.88 127 ILE A C 1
ATOM 1028 O O . ILE A 1 127 ? 12.444 -7.082 -6.031 1.00 92.88 127 ILE A O 1
ATOM 1032 N N . SER A 1 128 ? 12.027 -7.969 -4.010 1.00 93.38 128 SER A N 1
ATOM 1033 C CA . SER A 1 128 ? 13.004 -7.132 -3.306 1.00 93.38 128 SER A CA 1
ATOM 1034 C C . SER A 1 128 ? 14.427 -7.362 -3.801 1.00 93.38 128 SER A C 1
ATOM 1036 O O . SER A 1 128 ? 15.165 -6.391 -3.928 1.00 93.38 128 SER A O 1
ATOM 1038 N N . GLU A 1 129 ? 14.820 -8.610 -4.048 1.00 92.25 129 GLU A N 1
ATOM 1039 C CA . GLU A 1 129 ? 16.154 -8.957 -4.552 1.00 92.25 129 GLU A CA 1
ATOM 1040 C C . GLU A 1 129 ? 16.372 -8.365 -5.950 1.00 92.25 129 GLU A C 1
ATOM 1042 O O . GLU A 1 129 ? 17.319 -7.607 -6.146 1.00 92.25 129 GLU A O 1
ATOM 1047 N N . MET A 1 130 ? 15.432 -8.583 -6.879 1.00 91.25 130 MET A N 1
ATOM 1048 C CA . MET A 1 130 ? 15.517 -8.019 -8.234 1.00 91.25 130 MET A CA 1
ATOM 1049 C C . MET A 1 130 ? 15.543 -6.486 -8.241 1.00 91.25 130 MET A C 1
ATOM 1051 O O . MET A 1 130 ? 16.272 -5.875 -9.019 1.00 91.25 130 MET A O 1
ATOM 1055 N N . LEU A 1 131 ? 14.742 -5.839 -7.389 1.00 90.06 131 LEU A N 1
ATOM 1056 C CA . LEU A 1 131 ? 14.730 -4.379 -7.292 1.00 90.06 131 LEU A CA 1
ATOM 1057 C C . LEU A 1 131 ? 16.039 -3.840 -6.713 1.00 90.06 131 LEU A C 1
ATOM 1059 O O . LEU A 1 131 ? 16.537 -2.831 -7.207 1.00 90.06 131 LEU A O 1
ATOM 1063 N N . LYS A 1 132 ? 16.615 -4.501 -5.702 1.00 89.19 132 LYS A N 1
ATOM 1064 C CA . LYS A 1 132 ? 17.930 -4.134 -5.157 1.00 89.19 132 LYS A CA 1
ATOM 1065 C C . LYS A 1 132 ? 19.013 -4.239 -6.220 1.00 89.19 132 LYS A C 1
ATOM 1067 O O . LYS A 1 132 ? 19.767 -3.289 -6.377 1.00 89.19 132 LYS A O 1
ATOM 1072 N N . GLU A 1 133 ? 19.043 -5.319 -6.996 1.00 87.00 133 GLU A N 1
ATOM 1073 C CA . GLU A 1 133 ? 19.985 -5.460 -8.114 1.00 87.00 133 GLU A CA 1
ATOM 1074 C C . GLU A 1 133 ? 19.841 -4.299 -9.108 1.00 87.00 133 GLU A C 1
ATOM 1076 O O . GLU A 1 133 ? 20.813 -3.622 -9.423 1.00 87.00 133 GLU A O 1
ATOM 1081 N N . VAL A 1 134 ? 18.616 -3.976 -9.534 1.00 82.44 134 VAL A N 1
ATOM 1082 C CA . VAL A 1 134 ? 18.387 -2.897 -10.513 1.00 82.44 134 VAL A CA 1
ATOM 1083 C C . VAL A 1 134 ? 18.731 -1.507 -9.965 1.00 82.44 134 VAL A C 1
ATOM 1085 O O . VAL A 1 134 ? 19.168 -0.638 -10.722 1.00 82.44 134 VAL A O 1
ATOM 1088 N N . VAL A 1 135 ? 18.499 -1.263 -8.675 1.00 81.44 135 VAL A N 1
ATOM 1089 C CA . VAL A 1 135 ? 18.596 0.072 -8.062 1.00 81.44 135 VAL A CA 1
ATOM 1090 C C . VAL A 1 135 ? 19.960 0.323 -7.413 1.00 81.44 135 VAL A C 1
ATOM 1092 O O . VAL A 1 135 ? 20.400 1.470 -7.361 1.00 81.44 135 VAL A O 1
ATOM 1095 N N . GLU A 1 136 ? 20.620 -0.712 -6.897 1.00 78.25 136 GLU A N 1
ATOM 1096 C CA . GLU A 1 136 ? 21.855 -0.604 -6.108 1.00 78.25 136 GLU A CA 1
ATOM 1097 C C . GLU A 1 136 ? 23.109 -1.001 -6.906 1.00 78.25 136 GLU A C 1
ATOM 1099 O O . GLU A 1 136 ? 24.175 -0.463 -6.620 1.00 78.25 136 GLU A O 1
ATOM 1104 N N . ASP A 1 137 ? 22.996 -1.822 -7.962 1.00 68.88 137 ASP A N 1
ATOM 1105 C CA . ASP A 1 137 ? 24.126 -2.224 -8.829 1.00 68.88 137 ASP A CA 1
ATOM 1106 C C . ASP A 1 137 ? 24.422 -1.223 -9.972 1.00 68.88 137 ASP A C 1
ATOM 1108 O O . ASP A 1 137 ? 25.077 -1.524 -10.974 1.00 68.88 137 ASP A O 1
ATOM 1112 N N . GLN A 1 138 ? 23.935 0.018 -9.863 1.00 59.94 138 GLN A N 1
ATOM 1113 C CA . GLN A 1 138 ? 24.122 1.022 -10.913 1.00 59.94 138 GLN A CA 1
ATOM 1114 C C . GLN A 1 138 ? 25.528 1.623 -10.901 1.00 59.94 138 GLN A C 1
ATOM 1116 O O . GLN A 1 138 ? 25.766 2.740 -10.449 1.00 59.94 138 GLN A O 1
ATOM 1121 N N . THR A 1 139 ? 26.459 0.898 -11.511 1.00 50.81 139 THR A N 1
ATOM 1122 C CA . THR A 1 139 ? 27.769 1.411 -11.940 1.00 50.81 139 THR A CA 1
ATOM 1123 C C . THR A 1 139 ? 27.673 2.437 -13.083 1.00 50.81 139 THR A C 1
ATOM 1125 O O . THR A 1 139 ? 28.653 3.119 -13.372 1.00 50.81 139 THR A O 1
ATOM 1128 N N . HIS A 1 140 ? 26.506 2.591 -13.727 1.00 43.28 140 HIS A N 1
ATOM 1129 C CA . HIS A 1 140 ? 26.304 3.453 -14.897 1.00 43.28 140 HIS A CA 1
ATOM 1130 C C . HIS A 1 140 ? 25.033 4.305 -14.735 1.00 43.28 140 HIS A C 1
ATOM 1132 O O . HIS A 1 140 ? 23.925 3.776 -14.732 1.00 43.28 140 HIS A O 1
ATOM 1138 N N . GLY A 1 141 ? 25.203 5.627 -14.599 1.00 46.44 141 GLY A N 1
ATOM 1139 C CA . GLY A 1 141 ? 24.196 6.618 -14.176 1.00 46.44 141 GLY A CA 1
ATOM 1140 C C . GLY A 1 141 ? 23.010 6.885 -15.115 1.00 46.44 141 GLY A C 1
ATOM 1141 O O . GLY A 1 141 ? 22.750 8.035 -15.467 1.00 46.44 141 GLY A O 1
ATOM 1142 N N . SER A 1 142 ? 22.259 5.855 -15.505 1.00 54.81 142 SER A N 1
ATOM 1143 C CA . SER A 1 142 ? 20.969 6.017 -16.182 1.00 54.81 142 SER A CA 1
ATOM 1144 C C . SER A 1 142 ? 19.840 6.173 -15.157 1.00 54.81 142 SER A C 1
ATOM 1146 O O . SER A 1 142 ? 19.359 5.197 -14.584 1.00 54.81 142 SER A O 1
ATOM 1148 N N . TYR A 1 143 ? 19.360 7.405 -14.972 1.00 53.72 143 TYR A N 1
ATOM 1149 C CA . TYR A 1 143 ? 18.255 7.746 -14.063 1.00 53.72 143 TYR A CA 1
ATOM 1150 C C . TYR A 1 143 ? 16.906 7.072 -14.400 1.00 53.72 143 TYR A C 1
ATOM 1152 O O . TYR A 1 143 ? 15.995 7.090 -13.574 1.00 53.72 143 TYR A O 1
ATOM 1160 N N . GLY A 1 144 ? 16.752 6.470 -15.586 1.00 61.84 144 GLY A N 1
ATOM 1161 C CA . GLY A 1 144 ? 15.484 5.879 -16.028 1.00 61.84 144 GLY A CA 1
ATOM 1162 C C . GLY A 1 144 ? 15.129 4.541 -15.365 1.00 61.84 144 GLY A C 1
ATOM 1163 O O . GLY A 1 144 ? 13.961 4.281 -15.088 1.00 61.84 144 GLY A O 1
ATOM 1164 N N . GLY A 1 145 ? 16.128 3.710 -15.046 1.00 73.56 145 GLY A N 1
ATOM 1165 C CA . GLY A 1 145 ? 15.921 2.357 -14.504 1.00 73.56 145 GLY A CA 1
ATOM 1166 C C . GLY A 1 145 ? 15.251 2.314 -13.119 1.00 73.56 145 GLY A C 1
ATOM 1167 O O . GLY A 1 145 ? 14.253 1.602 -12.960 1.00 73.56 145 GLY A O 1
ATOM 1168 N N . PRO A 1 146 ? 15.734 3.077 -12.115 1.00 78.12 146 PRO A N 1
ATOM 1169 C CA . PRO A 1 146 ? 15.146 3.082 -10.774 1.00 78.12 146 PRO A CA 1
ATOM 1170 C C . PRO A 1 146 ? 13.729 3.649 -10.760 1.00 78.12 146 PRO A C 1
ATOM 1172 O O . PRO A 1 146 ? 12.869 3.129 -10.052 1.00 78.12 146 PRO A O 1
ATOM 1175 N N . PHE A 1 147 ? 13.473 4.685 -11.567 1.00 79.69 147 PHE A N 1
ATOM 1176 C CA . PHE A 1 147 ? 12.152 5.296 -11.664 1.00 79.69 147 PHE A CA 1
ATOM 1177 C C . PHE A 1 147 ? 11.125 4.336 -12.259 1.00 79.69 147 PHE A C 1
ATOM 1179 O O . PHE A 1 147 ? 10.075 4.129 -11.657 1.00 79.69 147 PHE A O 1
ATOM 1186 N N . GLU A 1 148 ? 11.417 3.731 -13.413 1.00 83.12 148 GLU A N 1
ATOM 1187 C CA . GLU A 1 148 ? 10.484 2.790 -14.043 1.00 83.12 148 GLU A CA 1
ATOM 1188 C C . GLU A 1 148 ? 10.217 1.586 -13.137 1.00 83.12 148 GLU A C 1
ATOM 1190 O O . GLU A 1 148 ? 9.073 1.164 -12.992 1.00 83.12 148 GLU A O 1
ATOM 1195 N N . SER A 1 149 ? 11.247 1.086 -12.453 1.00 86.62 149 SER A N 1
ATOM 1196 C CA . SER A 1 149 ? 11.114 -0.014 -11.493 1.00 86.62 149 SER A CA 1
ATOM 1197 C C . SER A 1 149 ? 10.241 0.361 -10.291 1.00 86.62 149 SER A C 1
ATOM 1199 O O . SER A 1 149 ? 9.385 -0.422 -9.879 1.00 86.62 149 SER A O 1
ATOM 1201 N N . TRP A 1 150 ? 10.411 1.572 -9.752 1.00 86.69 150 TRP A N 1
ATOM 1202 C CA . TRP A 1 150 ? 9.558 2.115 -8.693 1.00 86.69 150 TRP A CA 1
ATOM 1203 C C . TRP A 1 150 ? 8.114 2.275 -9.159 1.00 86.69 150 TRP A C 1
ATOM 1205 O O . TRP A 1 150 ? 7.197 1.824 -8.476 1.00 86.69 150 TRP A O 1
ATOM 1215 N N . PHE A 1 151 ? 7.913 2.855 -10.342 1.00 82.38 151 PHE A N 1
ATOM 1216 C CA . PHE A 1 151 ? 6.591 3.070 -10.913 1.00 82.38 151 PHE A CA 1
ATOM 1217 C C . PHE A 1 151 ? 5.851 1.741 -11.084 1.00 82.38 151 PHE A C 1
ATOM 1219 O O . PHE A 1 151 ? 4.714 1.595 -10.636 1.00 82.38 151 PHE A O 1
ATOM 1226 N N . LEU A 1 152 ? 6.520 0.747 -11.674 1.00 82.94 152 LEU A N 1
ATOM 1227 C CA . LEU A 1 152 ? 5.968 -0.592 -11.842 1.00 82.94 152 LEU A CA 1
ATOM 1228 C C . LEU A 1 152 ? 5.602 -1.214 -10.488 1.00 82.94 152 LEU A C 1
ATOM 1230 O O . LEU A 1 152 ? 4.508 -1.742 -10.323 1.00 82.94 152 LEU A O 1
ATOM 1234 N N . PHE A 1 153 ? 6.479 -1.104 -9.491 1.00 87.44 153 PHE A N 1
ATOM 1235 C CA . PHE A 1 153 ? 6.249 -1.687 -8.171 1.00 87.44 153 PHE A CA 1
ATOM 1236 C C . PHE A 1 153 ? 5.085 -1.036 -7.405 1.00 87.44 153 PHE A C 1
ATOM 1238 O O . PHE A 1 153 ? 4.290 -1.732 -6.769 1.00 87.44 153 PHE A O 1
ATOM 1245 N N . VAL A 1 154 ? 4.975 0.294 -7.455 1.00 81.75 154 VAL A N 1
ATOM 1246 C CA . VAL A 1 154 ? 3.953 1.049 -6.714 1.00 81.75 154 VAL A CA 1
ATOM 1247 C C . VAL A 1 154 ? 2.587 0.984 -7.394 1.00 81.75 154 VAL A C 1
ATOM 1249 O O . VAL A 1 154 ? 1.565 0.925 -6.707 1.00 81.75 154 VAL A O 1
ATOM 1252 N N . HIS A 1 155 ? 2.547 0.994 -8.729 1.00 75.12 155 HIS A N 1
ATOM 1253 C CA . HIS A 1 155 ? 1.293 1.137 -9.473 1.00 75.12 155 HIS A CA 1
ATOM 1254 C C . HIS A 1 155 ? 0.722 -0.175 -10.017 1.00 75.12 155 HIS A C 1
ATOM 1256 O O . HIS A 1 155 ? -0.475 -0.222 -10.302 1.00 75.12 155 HIS A O 1
ATOM 1262 N N . PHE A 1 156 ? 1.518 -1.243 -10.129 1.00 74.44 156 PHE A N 1
ATOM 1263 C CA . PHE A 1 156 ? 1.063 -2.520 -10.684 1.00 74.44 156 PHE A CA 1
ATOM 1264 C C . PHE A 1 156 ? 0.963 -3.593 -9.608 1.00 74.44 156 PHE A C 1
ATOM 1266 O O . PHE A 1 156 ? 1.664 -3.559 -8.599 1.00 74.44 156 PHE A O 1
ATOM 1273 N N . GLY A 1 157 ? 0.031 -4.531 -9.798 1.00 70.50 157 GLY A N 1
ATOM 1274 C CA . GLY A 1 157 ? -0.169 -5.703 -8.939 1.00 70.50 157 GLY A CA 1
ATOM 1275 C C . GLY A 1 157 ? -0.601 -5.420 -7.492 1.00 70.50 157 GLY A C 1
ATOM 1276 O O . GLY A 1 157 ? -1.095 -6.318 -6.822 1.00 70.50 157 GLY A O 1
ATOM 1277 N N . GLY A 1 158 ? -0.478 -4.190 -6.983 1.00 79.25 158 GLY A N 1
ATOM 1278 C CA . GLY A 1 158 ? -0.705 -3.873 -5.571 1.00 79.25 158 GLY A CA 1
ATOM 1279 C C . GLY A 1 158 ? 0.385 -4.438 -4.652 1.00 79.25 158 GLY A C 1
ATOM 1280 O O . GLY A 1 158 ? 0.089 -4.817 -3.515 1.00 79.25 158 GLY A O 1
ATOM 1281 N N . TRP A 1 159 ? 1.626 -4.531 -5.147 1.00 87.25 159 TRP A N 1
ATOM 1282 C CA . TRP A 1 159 ? 2.756 -5.136 -4.434 1.00 87.25 159 TRP A CA 1
ATOM 1283 C C . TRP A 1 159 ? 3.166 -4.363 -3.179 1.00 87.25 159 TRP A C 1
ATOM 1285 O O . TRP A 1 159 ? 3.402 -4.983 -2.143 1.00 87.25 159 TRP A O 1
ATOM 1295 N N . ALA A 1 160 ? 3.201 -3.028 -3.238 1.00 87.06 160 ALA A N 1
ATOM 1296 C CA . ALA A 1 160 ? 3.539 -2.184 -2.087 1.00 87.06 160 ALA A CA 1
ATOM 1297 C C . ALA A 1 160 ? 2.561 -2.389 -0.918 1.00 87.06 160 ALA A C 1
ATOM 1299 O O . ALA A 1 160 ? 2.970 -2.645 0.216 1.00 87.06 160 ALA A O 1
ATOM 1300 N N . ASP A 1 161 ? 1.260 -2.366 -1.208 1.00 82.94 161 ASP A N 1
ATOM 1301 C CA . ASP A 1 161 ? 0.239 -2.606 -0.193 1.00 82.94 161 ASP A CA 1
ATOM 1302 C C . ASP A 1 161 ? 0.291 -4.061 0.316 1.00 82.94 161 ASP A C 1
ATOM 1304 O O . ASP A 1 161 ? 0.102 -4.314 1.504 1.00 82.94 161 ASP A O 1
ATOM 1308 N N . MET A 1 162 ? 0.615 -5.035 -0.546 1.00 84.88 162 MET A N 1
ATOM 1309 C CA . MET A 1 162 ? 0.797 -6.428 -0.123 1.00 84.88 162 MET A CA 1
ATOM 1310 C C . MET A 1 162 ? 2.013 -6.603 0.799 1.00 84.88 162 MET A C 1
ATOM 1312 O O . MET A 1 162 ? 1.934 -7.363 1.762 1.00 84.88 162 MET A O 1
ATOM 1316 N N . ALA A 1 163 ? 3.110 -5.878 0.565 1.00 89.94 163 ALA A N 1
ATOM 1317 C CA . ALA A 1 163 ? 4.264 -5.860 1.466 1.00 89.94 163 ALA A CA 1
ATOM 1318 C C . ALA A 1 163 ? 3.899 -5.283 2.844 1.00 89.94 163 ALA A C 1
ATOM 1320 O O . ALA A 1 163 ? 4.238 -5.877 3.871 1.00 89.94 163 ALA A O 1
ATOM 1321 N N . ALA A 1 164 ? 3.146 -4.177 2.876 1.00 86.94 164 ALA A N 1
ATOM 1322 C CA . ALA A 1 164 ? 2.619 -3.588 4.111 1.00 86.94 164 ALA A CA 1
ATOM 1323 C C . ALA A 1 164 ? 1.667 -4.546 4.840 1.00 86.94 164 ALA A C 1
ATOM 1325 O O . ALA A 1 164 ? 1.634 -4.619 6.075 1.00 86.94 164 ALA A O 1
ATOM 1326 N N . GLU A 1 165 ? 0.895 -5.319 4.079 1.00 83.12 165 GLU A N 1
ATOM 1327 C CA . GLU A 1 165 ? 0.036 -6.350 4.629 1.00 83.12 165 GLU A CA 1
ATOM 1328 C C . GLU A 1 165 ? 0.835 -7.489 5.265 1.00 83.12 165 GLU A C 1
ATOM 1330 O O . GLU A 1 165 ? 0.678 -7.754 6.458 1.00 83.12 165 GLU A O 1
ATOM 1335 N N . GLN A 1 166 ? 1.748 -8.103 4.521 1.00 84.62 166 GLN A N 1
ATOM 1336 C CA . GLN A 1 166 ? 2.563 -9.210 5.023 1.00 84.62 166 GLN A CA 1
ATOM 1337 C C . GLN A 1 166 ? 3.395 -8.819 6.255 1.00 84.62 166 GLN A C 1
ATOM 1339 O O . GLN A 1 166 ? 3.508 -9.618 7.182 1.00 84.62 166 GLN A O 1
ATOM 1344 N N . LEU A 1 167 ? 3.892 -7.579 6.333 1.00 85.94 167 LEU A N 1
ATOM 1345 C CA . LEU A 1 167 ? 4.636 -7.089 7.502 1.00 85.94 167 LEU A CA 1
ATOM 1346 C C . LEU A 1 167 ? 3.819 -7.071 8.795 1.00 85.94 167 LEU A C 1
ATOM 1348 O O . LEU A 1 167 ? 4.325 -7.453 9.846 1.00 85.94 167 LEU A O 1
ATOM 1352 N N . LEU A 1 168 ? 2.558 -6.646 8.728 1.00 80.12 168 LEU A N 1
ATOM 1353 C CA . LEU A 1 168 ? 1.673 -6.594 9.897 1.00 80.12 168 LEU A CA 1
ATOM 1354 C C . LEU A 1 168 ? 1.094 -7.971 10.271 1.00 80.12 168 LEU A C 1
ATOM 1356 O O . LEU A 1 168 ? 0.600 -8.132 11.382 1.00 80.12 168 LEU A O 1
ATOM 1360 N N . THR A 1 169 ? 1.159 -8.952 9.367 1.00 76.62 169 THR A N 1
ATOM 1361 C CA . THR A 1 169 ? 0.714 -10.341 9.597 1.00 76.62 169 THR A CA 1
ATOM 1362 C C . THR A 1 169 ? 1.864 -11.277 9.984 1.00 76.62 169 THR A C 1
ATOM 1364 O O . THR A 1 169 ? 1.618 -12.408 10.399 1.00 76.62 169 THR A O 1
ATOM 1367 N N . SER A 1 170 ? 3.116 -10.817 9.906 1.00 67.19 170 SER A N 1
ATOM 1368 C CA . SER A 1 170 ? 4.297 -11.556 10.363 1.00 67.19 170 SER A CA 1
ATOM 1369 C C . SER A 1 170 ? 4.337 -11.618 11.897 1.00 67.19 170 SER A C 1
ATOM 1371 O O . SER A 1 170 ? 5.145 -10.971 12.556 1.00 67.19 170 SER A O 1
ATOM 1373 N N . GLU A 1 171 ? 3.407 -12.363 12.494 1.00 55.53 171 GLU A N 1
ATOM 1374 C CA . GLU A 1 171 ? 3.320 -12.576 13.943 1.00 55.53 171 GLU A CA 1
ATOM 1375 C C . GLU A 1 171 ? 4.453 -13.472 14.470 1.00 55.53 171 GLU A C 1
ATOM 1377 O O . GLU A 1 171 ? 4.757 -13.437 15.664 1.00 55.53 171 GLU A O 1
ATOM 1382 N N . ALA A 1 172 ? 5.067 -14.261 13.580 1.00 48.38 172 ALA A N 1
ATOM 1383 C CA . ALA A 1 172 ? 6.005 -15.333 13.906 1.00 48.38 172 ALA A CA 1
ATOM 1384 C C . ALA A 1 172 ? 7.480 -14.900 13.974 1.00 48.38 172 ALA A C 1
ATOM 1386 O O . ALA A 1 172 ? 8.291 -15.620 14.555 1.00 48.38 172 ALA A O 1
ATOM 1387 N N . GLU A 1 173 ? 7.849 -13.743 13.420 1.00 51.81 173 GLU A N 1
ATOM 1388 C CA . GLU A 1 173 ? 9.243 -13.292 13.401 1.00 51.81 173 GLU A CA 1
ATOM 1389 C C . GLU A 1 173 ? 9.488 -12.224 14.476 1.00 51.81 173 GLU A C 1
ATOM 1391 O O . GLU A 1 173 ? 8.779 -11.221 14.570 1.00 51.81 173 GLU A O 1
ATOM 1396 N N . ALA A 1 174 ? 10.510 -12.436 15.314 1.00 52.62 174 ALA A N 1
ATOM 1397 C CA . ALA A 1 174 ? 10.925 -11.476 16.343 1.00 52.62 174 ALA A CA 1
ATOM 1398 C C . ALA A 1 174 ? 11.398 -10.134 15.744 1.00 52.62 174 ALA A C 1
ATOM 1400 O O . ALA A 1 174 ? 11.413 -9.111 16.434 1.00 52.62 174 ALA A O 1
ATOM 1401 N N . GLU A 1 175 ? 11.745 -10.133 14.456 1.00 59.47 175 GLU A N 1
ATOM 1402 C CA . GLU A 1 175 ? 12.111 -8.964 13.671 1.00 59.47 175 GLU A CA 1
ATOM 1403 C C . GLU A 1 175 ? 11.299 -8.907 12.373 1.00 59.47 175 GLU A C 1
ATOM 1405 O O . GLU A 1 175 ? 10.987 -9.933 11.784 1.00 59.47 175 GLU A O 1
ATOM 1410 N N . ALA A 1 176 ? 10.968 -7.698 11.913 1.00 66.12 176 ALA A N 1
ATOM 1411 C CA . ALA A 1 176 ? 10.320 -7.511 10.621 1.00 66.12 176 ALA A CA 1
ATOM 1412 C C . ALA A 1 176 ? 11.268 -7.929 9.473 1.00 66.12 176 ALA A C 1
ATOM 1414 O O . ALA A 1 176 ? 12.411 -7.455 9.460 1.00 66.12 176 ALA A O 1
ATOM 1415 N N . PRO A 1 177 ? 10.803 -8.739 8.501 1.00 83.31 177 PRO A N 1
ATOM 1416 C CA . PRO A 1 177 ? 11.621 -9.193 7.385 1.00 83.31 177 PRO A CA 1
ATOM 1417 C C . PRO A 1 177 ? 12.231 -8.014 6.625 1.00 83.31 177 PRO A C 1
ATOM 1419 O O . PRO A 1 177 ? 11.519 -7.157 6.091 1.00 83.31 177 PRO A O 1
ATOM 1422 N N . GLU A 1 178 ? 13.562 -7.980 6.553 1.00 89.69 178 GLU A N 1
ATOM 1423 C CA . GLU A 1 178 ? 14.317 -6.863 5.977 1.00 89.69 178 GLU A CA 1
ATOM 1424 C C . GLU A 1 178 ? 13.920 -6.576 4.523 1.00 89.69 178 GLU A C 1
ATOM 1426 O O . GLU A 1 178 ? 13.803 -5.418 4.127 1.00 89.69 178 GLU A O 1
ATOM 1431 N N . ALA A 1 179 ? 13.640 -7.625 3.744 1.00 91.44 179 ALA A N 1
ATOM 1432 C CA . ALA A 1 179 ? 13.189 -7.505 2.360 1.00 91.44 179 ALA A CA 1
ATOM 1433 C C . ALA A 1 179 ? 11.888 -6.693 2.242 1.00 91.44 179 ALA A C 1
ATOM 1435 O O . ALA A 1 179 ? 11.779 -5.806 1.400 1.00 91.44 179 ALA A O 1
ATOM 1436 N N . LEU A 1 180 ? 10.911 -6.936 3.122 1.00 92.12 180 LEU 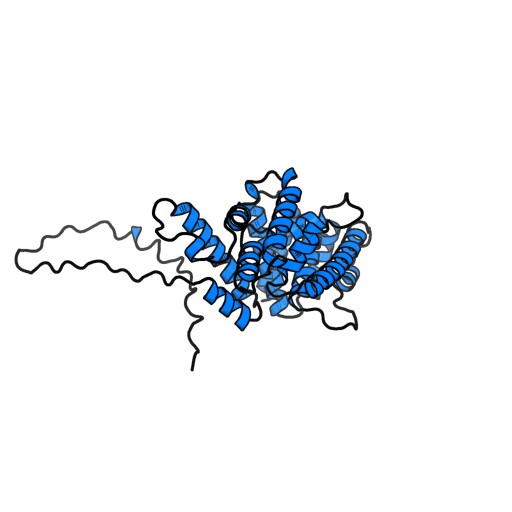A N 1
ATOM 1437 C CA . LEU A 1 180 ? 9.642 -6.208 3.087 1.00 92.12 180 LEU A CA 1
ATOM 1438 C C . LEU A 1 180 ? 9.802 -4.763 3.569 1.00 92.12 180 LEU A C 1
ATOM 1440 O O . LEU A 1 180 ? 9.203 -3.857 2.993 1.00 92.12 180 LEU A O 1
ATOM 1444 N N . LEU A 1 181 ? 10.631 -4.534 4.595 1.00 91.44 181 LEU A N 1
ATOM 1445 C CA . LEU A 1 181 ? 10.974 -3.179 5.040 1.00 91.44 181 LEU A CA 1
ATOM 1446 C C . LEU A 1 181 ? 11.629 -2.378 3.913 1.00 91.44 181 LEU A C 1
ATOM 1448 O O . LEU A 1 181 ? 11.291 -1.212 3.711 1.00 91.44 181 LEU A O 1
ATOM 1452 N N . TRP A 1 182 ? 12.539 -3.009 3.170 1.00 93.25 182 TRP A N 1
ATOM 1453 C CA . TRP A 1 182 ? 13.204 -2.383 2.036 1.00 93.25 182 TRP A CA 1
ATOM 1454 C C . TRP A 1 182 ? 12.209 -2.051 0.920 1.00 93.25 182 TRP A C 1
ATOM 1456 O O . TRP A 1 182 ? 12.231 -0.931 0.420 1.00 93.25 182 TRP A O 1
ATOM 1466 N N . LEU A 1 183 ? 11.283 -2.959 0.581 1.00 93.19 183 LEU A N 1
ATOM 1467 C CA . LEU A 1 183 ? 10.227 -2.697 -0.409 1.00 93.19 183 LEU A CA 1
ATOM 1468 C C . LEU A 1 183 ? 9.346 -1.503 -0.030 1.00 93.19 183 LEU A C 1
ATOM 1470 O O . LEU A 1 183 ? 9.032 -0.667 -0.878 1.00 93.19 183 LEU A O 1
ATOM 1474 N N . LEU A 1 184 ? 8.961 -1.394 1.243 1.00 91.25 184 LEU A N 1
ATOM 1475 C CA . LEU A 1 184 ? 8.194 -0.243 1.711 1.00 91.25 184 LEU A CA 1
ATOM 1476 C C . LEU A 1 184 ? 9.014 1.047 1.651 1.00 91.25 184 LEU A C 1
ATOM 1478 O O . LEU A 1 184 ? 8.519 2.055 1.152 1.00 91.25 184 LEU A O 1
ATOM 1482 N N . ALA A 1 185 ? 10.275 1.017 2.082 1.00 90.56 185 ALA A N 1
ATOM 1483 C CA . ALA A 1 185 ? 11.157 2.176 1.973 1.00 90.56 185 ALA A CA 1
ATOM 1484 C C . ALA A 1 185 ? 11.393 2.595 0.513 1.00 90.56 185 ALA A C 1
ATOM 1486 O O . ALA A 1 185 ? 11.454 3.786 0.218 1.00 90.56 185 ALA A O 1
ATOM 1487 N N . PHE A 1 186 ? 11.473 1.630 -0.405 1.00 89.75 186 PHE A N 1
ATOM 1488 C CA . PHE A 1 186 ? 11.545 1.875 -1.840 1.00 89.75 186 PHE A CA 1
ATOM 1489 C C . PHE A 1 186 ? 10.256 2.515 -2.372 1.00 89.75 186 PHE A C 1
ATOM 1491 O O . PHE A 1 186 ? 10.326 3.458 -3.154 1.00 89.75 186 PHE A O 1
ATOM 1498 N N . SER A 1 187 ? 9.080 2.090 -1.894 1.00 87.31 187 SER A N 1
ATOM 1499 C CA . SER A 1 187 ? 7.793 2.670 -2.313 1.00 87.31 187 SER A CA 1
ATOM 1500 C C . SER A 1 187 ? 7.658 4.167 -2.013 1.00 87.31 187 SER A C 1
ATOM 1502 O O . SER A 1 187 ? 6.951 4.861 -2.741 1.00 87.31 187 SER A O 1
ATOM 1504 N N . CYS A 1 188 ? 8.385 4.686 -1.014 1.00 83.12 188 CYS A N 1
ATOM 1505 C CA . CYS A 1 188 ? 8.382 6.107 -0.660 1.00 83.12 188 CYS A CA 1
ATOM 1506 C C . CYS A 1 188 ? 8.938 7.014 -1.765 1.00 83.12 188 CYS A C 1
ATOM 1508 O O . CYS A 1 188 ? 8.650 8.207 -1.774 1.00 83.12 188 CYS A O 1
ATOM 1510 N N . GLY A 1 189 ? 9.751 6.496 -2.684 1.00 77.56 189 GLY A N 1
ATOM 1511 C CA . GLY A 1 189 ? 10.165 7.297 -3.824 1.00 77.56 189 GLY A CA 1
ATOM 1512 C C . GLY A 1 189 ? 11.317 6.699 -4.625 1.00 77.56 189 GLY A C 1
ATOM 1513 O O . GLY A 1 189 ? 12.217 6.074 -4.060 1.00 77.56 189 GLY A O 1
ATOM 1514 N N . PRO A 1 190 ? 11.351 6.975 -5.938 1.00 72.06 190 PRO A N 1
ATOM 1515 C CA . PRO A 1 190 ? 12.344 6.418 -6.853 1.00 72.06 190 PRO A CA 1
ATOM 1516 C C . PRO A 1 190 ? 13.749 6.995 -6.636 1.00 72.06 190 PRO A C 1
ATOM 1518 O O . PRO A 1 190 ? 14.743 6.343 -6.942 1.00 72.06 190 PRO A O 1
ATOM 1521 N N . GLY A 1 191 ? 13.836 8.228 -6.122 1.00 66.19 191 GLY A N 1
ATOM 1522 C CA . GLY A 1 191 ? 15.088 8.970 -5.942 1.00 66.19 191 GLY A CA 1
ATOM 1523 C C . GLY A 1 191 ? 15.720 8.842 -4.556 1.00 66.19 191 GLY A C 1
ATOM 1524 O O . GLY A 1 191 ? 16.773 9.429 -4.318 1.00 66.19 191 GLY A O 1
ATOM 1525 N N . ALA A 1 192 ? 15.098 8.108 -3.627 1.00 73.94 192 ALA A N 1
ATOM 1526 C CA . ALA A 1 192 ? 15.644 7.955 -2.284 1.00 73.94 192 ALA A CA 1
ATOM 1527 C C . ALA A 1 192 ? 16.941 7.141 -2.348 1.00 73.94 192 ALA A C 1
ATOM 1529 O O . ALA A 1 192 ? 16.901 5.957 -2.667 1.00 73.94 192 ALA A O 1
ATOM 1530 N N . GLY A 1 193 ? 18.086 7.754 -2.043 1.00 77.44 193 GLY A N 1
ATOM 1531 C CA . GLY A 1 193 ? 19.374 7.054 -2.009 1.00 77.44 193 GLY A CA 1
ATOM 1532 C C . GLY A 1 193 ? 19.438 5.984 -0.912 1.00 77.44 193 GLY A C 1
ATOM 1533 O O . GLY A 1 193 ? 18.602 5.951 -0.007 1.00 77.44 193 GLY A O 1
ATOM 1534 N N . HIS A 1 194 ? 20.468 5.131 -0.948 1.00 83.94 194 HIS A N 1
ATOM 1535 C CA . HIS A 1 194 ? 20.653 4.038 0.020 1.00 83.94 194 HIS A CA 1
ATOM 1536 C C . HIS A 1 194 ? 20.528 4.501 1.486 1.00 83.94 194 HIS A C 1
ATOM 1538 O O . HIS A 1 194 ? 19.804 3.895 2.271 1.00 83.94 194 HIS A O 1
ATOM 1544 N N . GLN A 1 195 ? 21.168 5.619 1.852 1.00 84.50 195 GLN A N 1
ATOM 1545 C CA . GLN A 1 195 ? 21.101 6.163 3.217 1.00 84.50 195 GLN A CA 1
ATOM 1546 C C . GLN A 1 195 ? 19.687 6.618 3.612 1.00 84.50 195 GLN A C 1
ATOM 1548 O O . GLN A 1 195 ? 19.233 6.327 4.716 1.00 84.50 195 GLN A O 1
ATOM 1553 N N . GLN A 1 196 ? 18.964 7.286 2.709 1.00 83.56 196 GLN A N 1
ATOM 1554 C CA . GLN A 1 196 ? 17.593 7.736 2.966 1.00 83.56 196 GLN A CA 1
ATOM 1555 C C . GLN A 1 196 ? 16.627 6.549 3.094 1.0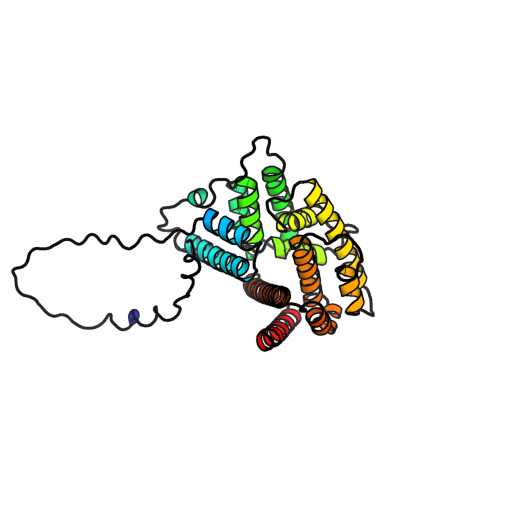0 83.56 196 GLN A C 1
ATOM 1557 O O . GLN A 1 196 ? 15.745 6.556 3.959 1.00 83.56 196 GLN A O 1
ATOM 1562 N N . ARG A 1 197 ? 16.809 5.502 2.278 1.00 88.50 197 ARG A N 1
ATOM 1563 C CA . ARG A 1 197 ? 16.042 4.256 2.407 1.00 88.50 197 ARG A CA 1
ATOM 1564 C C . ARG A 1 197 ? 16.333 3.561 3.732 1.00 88.50 197 ARG A C 1
ATOM 1566 O O . ARG A 1 197 ? 15.387 3.205 4.426 1.00 88.50 197 ARG A O 1
ATOM 1573 N N . ALA A 1 198 ? 17.600 3.444 4.131 1.00 89.69 198 ALA A N 1
ATOM 1574 C CA . ALA A 1 198 ? 17.971 2.864 5.422 1.00 89.69 198 ALA A CA 1
ATOM 1575 C C . ALA A 1 198 ? 17.325 3.619 6.600 1.00 89.69 198 ALA A C 1
ATOM 1577 O O . ALA A 1 198 ? 16.757 2.994 7.495 1.00 89.69 198 ALA A O 1
ATOM 1578 N N . GLN A 1 199 ? 17.320 4.956 6.563 1.00 88.19 199 GLN A N 1
ATOM 1579 C CA . GLN A 1 199 ? 16.639 5.774 7.570 1.00 88.19 199 GLN A CA 1
ATOM 1580 C C . GLN A 1 199 ? 15.123 5.512 7.594 1.00 88.19 199 GLN A C 1
ATOM 1582 O O . GLN A 1 199 ? 14.544 5.299 8.659 1.00 88.19 199 GLN A O 1
ATOM 1587 N N . THR A 1 200 ? 14.491 5.439 6.420 1.00 88.81 200 THR A N 1
ATOM 1588 C CA . THR A 1 200 ? 13.060 5.110 6.291 1.00 88.81 200 THR A CA 1
ATOM 1589 C C . THR A 1 200 ? 12.752 3.728 6.871 1.00 88.81 200 THR A C 1
ATOM 1591 O O . THR A 1 200 ? 11.783 3.568 7.610 1.00 88.81 200 THR A O 1
ATOM 1594 N N . MET A 1 201 ? 13.598 2.727 6.609 1.00 91.56 201 MET A N 1
ATOM 1595 C CA . MET A 1 201 ? 13.444 1.380 7.169 1.00 91.56 201 MET A CA 1
ATOM 1596 C C . MET A 1 201 ? 13.500 1.385 8.699 1.00 91.56 201 MET A C 1
ATOM 1598 O O . MET A 1 201 ? 12.711 0.686 9.333 1.00 91.56 201 MET A O 1
ATOM 1602 N N . VAL A 1 202 ? 14.397 2.171 9.306 1.00 89.75 202 VAL A N 1
ATOM 1603 C CA . VAL A 1 202 ? 14.497 2.299 10.771 1.00 89.75 202 VAL A CA 1
ATOM 1604 C C . VAL A 1 202 ? 13.219 2.895 11.357 1.00 89.75 202 VAL A C 1
ATOM 1606 O O . VAL A 1 202 ? 12.687 2.365 12.337 1.00 89.75 202 VAL A O 1
ATOM 1609 N N . GLU A 1 203 ? 12.702 3.960 10.745 1.00 88.44 203 GLU A N 1
ATOM 1610 C CA . GLU A 1 203 ? 11.466 4.615 11.181 1.00 88.44 203 GLU A CA 1
ATOM 1611 C C . GLU A 1 203 ? 10.264 3.676 11.060 1.00 88.44 203 GLU A C 1
ATOM 1613 O O . GLU A 1 203 ? 9.550 3.454 12.038 1.00 88.44 203 GLU A O 1
ATOM 1618 N N . VAL A 1 204 ? 10.095 3.036 9.903 1.00 88.00 204 VAL A N 1
ATOM 1619 C CA . VAL A 1 204 ? 9.017 2.069 9.662 1.00 88.00 204 VAL A CA 1
ATOM 1620 C C . VAL A 1 204 ? 9.123 0.873 10.610 1.00 88.00 204 VAL A C 1
ATOM 1622 O O . VAL A 1 204 ? 8.117 0.461 11.188 1.00 88.00 204 VAL A O 1
ATOM 1625 N N . LYS A 1 205 ? 10.330 0.341 10.856 1.00 88.94 205 LYS A N 1
ATOM 1626 C CA . LYS A 1 205 ? 10.559 -0.752 11.821 1.00 88.94 205 LYS A CA 1
ATOM 1627 C C . LYS A 1 205 ? 10.163 -0.336 13.241 1.00 88.94 205 LYS A C 1
ATOM 1629 O O . LYS A 1 205 ? 9.608 -1.151 13.980 1.00 88.94 205 LYS A O 1
ATOM 1634 N N . ALA A 1 206 ? 10.417 0.913 13.635 1.00 88.25 206 ALA A N 1
ATOM 1635 C CA . ALA A 1 206 ? 9.995 1.434 14.934 1.00 88.25 206 ALA A CA 1
ATOM 1636 C C . ALA A 1 206 ? 8.464 1.521 15.045 1.00 88.25 206 ALA A C 1
ATOM 1638 O O . ALA A 1 206 ? 7.907 1.029 16.029 1.00 88.25 206 ALA A O 1
ATOM 1639 N N . VAL A 1 207 ? 7.791 2.059 14.020 1.00 88.38 207 VAL A N 1
ATOM 1640 C CA . VAL A 1 207 ? 6.321 2.132 13.959 1.00 88.38 207 VAL A CA 1
ATOM 1641 C C . VAL A 1 207 ? 5.707 0.736 14.005 1.00 88.38 207 VAL A C 1
ATOM 1643 O O . VAL A 1 207 ? 4.839 0.482 14.835 1.00 88.38 207 VAL A O 1
ATOM 1646 N N . LEU A 1 208 ? 6.196 -0.199 13.186 1.00 87.25 208 LEU A N 1
ATOM 1647 C CA . LEU A 1 208 ? 5.719 -1.583 13.174 1.00 87.25 208 LEU A CA 1
ATOM 1648 C C . LEU A 1 208 ? 5.862 -2.240 14.546 1.00 87.25 208 LEU A C 1
ATOM 1650 O O . LEU A 1 208 ? 4.911 -2.841 15.031 1.00 87.25 208 LEU A O 1
ATOM 1654 N N . ARG A 1 209 ? 7.002 -2.065 15.226 1.00 85.31 209 ARG A N 1
ATOM 1655 C CA . ARG A 1 209 ? 7.192 -2.587 16.588 1.00 85.31 209 ARG A CA 1
ATOM 1656 C C . ARG A 1 209 ? 6.149 -2.033 17.563 1.00 85.31 209 ARG A C 1
ATOM 1658 O O . ARG A 1 209 ? 5.669 -2.776 18.419 1.00 85.31 209 ARG A O 1
ATOM 1665 N N . CYS A 1 210 ? 5.808 -0.749 17.455 1.00 86.44 210 CYS A N 1
ATOM 1666 C CA . CYS A 1 210 ? 4.747 -0.139 18.254 1.00 86.44 210 CYS A CA 1
ATOM 1667 C C . CYS A 1 210 ? 3.376 -0.729 17.899 1.00 86.44 210 CYS A C 1
ATOM 1669 O O . CYS A 1 210 ? 2.683 -1.200 18.797 1.00 86.44 210 CYS A O 1
ATOM 1671 N N . LEU A 1 211 ? 3.022 -0.803 16.613 1.00 86.56 211 LEU A N 1
ATOM 1672 C CA . LEU A 1 211 ? 1.759 -1.388 16.148 1.00 86.56 211 LEU A CA 1
ATOM 1673 C C . LEU A 1 211 ? 1.600 -2.847 16.599 1.00 86.56 211 LEU A C 1
ATOM 1675 O O . LEU A 1 211 ? 0.547 -3.215 17.108 1.00 86.56 211 LEU A O 1
ATOM 1679 N N . THR A 1 212 ? 2.650 -3.668 16.520 1.00 83.00 212 THR A N 1
ATOM 1680 C CA . THR A 1 212 ? 2.616 -5.067 16.978 1.00 83.00 212 THR A CA 1
ATOM 1681 C C . THR A 1 212 ? 2.443 -5.187 18.495 1.00 83.00 212 THR A C 1
ATOM 1683 O O . THR A 1 212 ? 1.778 -6.107 18.969 1.00 83.00 212 THR A O 1
ATOM 1686 N N . LYS A 1 213 ? 3.006 -4.266 19.290 1.00 84.06 213 LYS A N 1
ATOM 1687 C CA . LYS A 1 213 ? 2.728 -4.209 20.739 1.00 84.06 213 LYS A CA 1
ATOM 1688 C C . LYS A 1 213 ? 1.273 -3.830 21.005 1.00 84.06 213 LYS A C 1
ATOM 1690 O O . LYS A 1 213 ? 0.633 -4.438 21.857 1.00 84.06 213 LYS A O 1
ATOM 1695 N N . LEU A 1 214 ? 0.758 -2.864 20.250 1.00 82.69 214 LEU A N 1
ATOM 1696 C CA . LEU A 1 214 ? -0.619 -2.392 20.349 1.00 82.69 214 LEU A CA 1
ATOM 1697 C C . LEU A 1 214 ? -1.640 -3.459 19.928 1.00 82.69 214 LEU A C 1
ATOM 1699 O O . LEU A 1 214 ? -2.666 -3.578 20.588 1.00 82.69 214 LEU A O 1
ATOM 1703 N N . LEU A 1 215 ? -1.326 -4.308 18.937 1.00 75.75 215 LEU A N 1
ATOM 1704 C CA . LEU A 1 215 ? -2.132 -5.493 18.587 1.00 75.75 215 LEU A CA 1
ATOM 1705 C C . LEU A 1 215 ? -2.362 -6.426 19.784 1.00 75.75 215 LEU A C 1
ATOM 1707 O O . LEU A 1 215 ? -3.397 -7.079 19.867 1.00 75.75 215 LEU A O 1
ATOM 1711 N N . ARG A 1 216 ? -1.385 -6.508 20.692 1.00 78.00 216 ARG A N 1
ATOM 1712 C CA . ARG A 1 216 ? -1.410 -7.397 21.862 1.00 78.00 216 ARG A CA 1
ATOM 1713 C C . ARG A 1 216 ? -1.966 -6.717 23.117 1.00 78.00 216 ARG A C 1
ATOM 1715 O O . ARG A 1 216 ? -2.106 -7.379 24.142 1.00 78.00 216 ARG A O 1
ATOM 1722 N N . SER A 1 217 ? -2.259 -5.415 23.062 1.00 78.25 217 SER 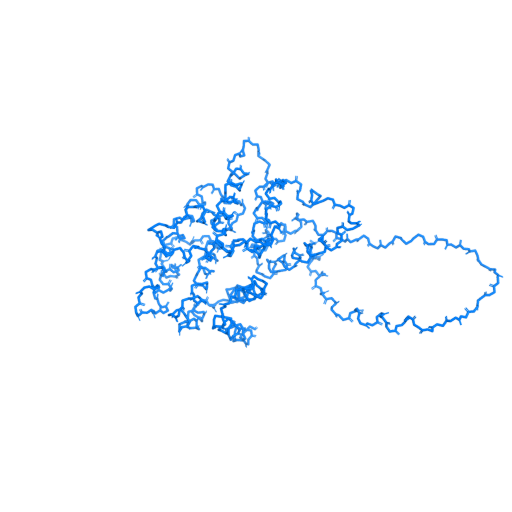A N 1
ATOM 1723 C CA . SER A 1 217 ? -2.770 -4.657 24.206 1.00 78.25 217 SER A CA 1
ATOM 1724 C C . SER A 1 217 ? -4.291 -4.814 24.335 1.00 78.25 217 SER A C 1
ATOM 1726 O O . SER A 1 217 ? -5.002 -4.628 23.348 1.00 78.25 217 SER A O 1
ATOM 1728 N N . PRO A 1 218 ? -4.826 -5.090 25.539 1.00 71.44 218 PRO A N 1
ATOM 1729 C CA . PRO A 1 218 ? -6.270 -5.143 25.771 1.00 71.44 218 PRO A CA 1
ATOM 1730 C C . PRO A 1 218 ? -6.928 -3.752 25.794 1.00 71.44 218 PRO A C 1
ATOM 1732 O O . PRO A 1 218 ? -8.145 -3.653 25.660 1.00 71.44 218 PRO A O 1
ATOM 1735 N N . ALA A 1 219 ? -6.142 -2.684 25.966 1.00 78.88 219 ALA A N 1
ATOM 1736 C CA . ALA A 1 219 ? -6.607 -1.302 26.068 1.00 78.88 219 ALA A CA 1
ATOM 1737 C C . ALA A 1 219 ? -5.933 -0.444 24.990 1.00 78.88 219 ALA A C 1
ATOM 1739 O O . ALA A 1 219 ? -4.975 0.275 25.256 1.00 78.88 219 ALA A O 1
ATOM 1740 N N . LEU A 1 220 ? -6.396 -0.584 23.749 1.00 85.25 220 LEU A N 1
ATOM 1741 C CA . LEU A 1 220 ? -5.917 0.202 22.615 1.00 85.25 220 LEU A CA 1
ATOM 1742 C C . LEU A 1 220 ? -6.637 1.556 22.563 1.00 85.25 220 LEU A C 1
ATOM 1744 O O . LEU A 1 220 ? -7.867 1.580 22.521 1.00 85.25 220 LEU A O 1
ATOM 1748 N N . SER A 1 221 ? -5.893 2.664 22.513 1.00 86.56 221 SER A N 1
ATOM 1749 C CA . SER A 1 221 ? -6.466 4.004 22.335 1.00 86.56 221 SER A CA 1
ATOM 1750 C C . SER A 1 221 ? -5.981 4.690 21.056 1.00 86.56 221 SER A C 1
ATOM 1752 O O . SER A 1 221 ? -4.911 4.384 20.522 1.00 86.56 221 SER A O 1
ATOM 1754 N N . ALA A 1 222 ? -6.753 5.669 20.576 1.00 84.50 222 ALA A N 1
ATOM 1755 C CA . ALA A 1 222 ? -6.368 6.480 19.424 1.00 84.50 222 ALA A CA 1
ATOM 1756 C C . ALA A 1 222 ? -5.082 7.289 19.675 1.00 84.50 222 ALA A C 1
ATOM 1758 O O . ALA A 1 222 ? -4.255 7.447 18.775 1.00 84.50 222 ALA A O 1
ATOM 1759 N N . ARG A 1 223 ? -4.862 7.730 20.921 1.00 84.38 223 ARG A N 1
ATOM 1760 C CA . ARG A 1 223 ? -3.649 8.458 21.327 1.00 84.38 223 ARG A CA 1
ATOM 1761 C C . ARG A 1 223 ? -2.394 7.598 21.227 1.00 84.38 223 ARG A C 1
ATOM 1763 O O . ARG A 1 223 ? -1.355 8.102 20.804 1.00 84.38 223 ARG A O 1
ATOM 1770 N N . ASP A 1 224 ? -2.491 6.311 21.559 1.00 84.56 224 ASP A N 1
ATOM 1771 C CA . ASP A 1 224 ? -1.358 5.387 21.438 1.00 84.56 224 ASP A CA 1
ATOM 1772 C C . ASP A 1 224 ? -0.927 5.218 19.975 1.00 84.56 224 ASP A C 1
ATOM 1774 O O . ASP A 1 224 ? 0.267 5.159 19.675 1.00 84.56 224 ASP A O 1
ATOM 1778 N N . LEU A 1 225 ? -1.891 5.196 19.046 1.00 83.56 225 LEU A N 1
ATOM 1779 C CA . LEU A 1 225 ? -1.612 5.122 17.610 1.00 83.56 225 LEU A CA 1
ATOM 1780 C C . LEU A 1 225 ? -1.053 6.430 17.049 1.00 83.56 225 LEU A C 1
ATOM 1782 O O . LEU A 1 225 ? -0.121 6.384 16.248 1.00 83.56 225 LEU A O 1
ATOM 1786 N N . GLN A 1 226 ? -1.548 7.584 17.495 1.00 81.56 226 GLN A N 1
ATOM 1787 C CA . GLN A 1 226 ? -0.999 8.882 17.092 1.00 81.56 226 GLN A CA 1
ATOM 1788 C C . GLN A 1 226 ? 0.452 9.056 17.575 1.00 81.56 226 GLN A C 1
ATOM 1790 O O . GLN A 1 226 ? 1.317 9.536 16.837 1.00 81.56 226 GLN A O 1
ATOM 1795 N N . ALA A 1 227 ? 0.747 8.595 18.796 1.00 81.56 227 ALA A N 1
ATOM 1796 C CA . ALA A 1 227 ? 2.108 8.541 19.318 1.00 81.56 227 ALA A CA 1
ATOM 1797 C C . ALA A 1 227 ? 2.995 7.598 18.486 1.00 81.56 227 ALA A C 1
ATOM 1799 O O . ALA A 1 227 ? 4.130 7.952 18.164 1.00 81.56 227 ALA A O 1
ATOM 1800 N N . ALA A 1 228 ? 2.472 6.433 18.084 1.00 82.00 228 ALA A N 1
ATOM 1801 C CA . ALA A 1 228 ? 3.185 5.491 17.222 1.00 82.00 228 ALA A CA 1
ATOM 1802 C C . ALA A 1 228 ? 3.452 6.050 15.814 1.00 82.00 228 ALA A C 1
ATOM 1804 O O . ALA A 1 228 ? 4.540 5.832 15.289 1.00 82.00 228 ALA A O 1
ATOM 1805 N N . ALA A 1 229 ? 2.516 6.805 15.229 1.00 78.38 229 ALA A N 1
ATOM 1806 C CA . ALA A 1 229 ? 2.698 7.492 13.946 1.00 78.38 229 ALA A CA 1
ATOM 1807 C C . ALA A 1 229 ? 3.722 8.642 14.025 1.00 78.38 229 ALA A C 1
ATOM 1809 O O . ALA A 1 229 ? 4.207 9.140 13.010 1.00 78.38 229 ALA A O 1
ATOM 1810 N N . GLY A 1 230 ? 4.093 9.055 15.242 1.00 70.94 230 GLY A N 1
ATOM 1811 C CA . GLY A 1 230 ? 5.066 10.114 15.468 1.00 70.94 230 GLY A CA 1
ATOM 1812 C C . GLY A 1 230 ? 4.577 11.481 14.994 1.00 70.94 230 GLY A C 1
ATOM 1813 O O . GLY A 1 230 ? 5.414 12.315 14.653 1.00 70.94 230 GLY A O 1
ATOM 1814 N N . GLU A 1 231 ? 3.259 11.697 14.970 1.00 61.12 231 GLU A N 1
ATOM 1815 C CA . GLU A 1 231 ? 2.608 12.964 14.596 1.00 61.12 231 GLU A CA 1
ATOM 1816 C C . GLU A 1 231 ? 2.620 13.999 15.743 1.00 61.12 231 GLU A C 1
ATOM 1818 O O . GLU A 1 231 ? 2.268 15.154 15.534 1.00 61.12 231 GLU A O 1
ATOM 1823 N N . GLY A 1 232 ? 3.078 13.620 16.945 1.00 47.28 232 GLY A N 1
ATOM 1824 C CA . GLY A 1 232 ? 3.181 14.497 18.125 1.00 47.28 232 GLY A CA 1
ATOM 1825 C C . GLY A 1 232 ? 4.607 14.818 18.600 1.00 47.28 232 GLY A C 1
ATOM 1826 O O . GLY A 1 232 ? 4.773 15.324 19.707 1.00 47.28 232 GLY A O 1
ATOM 1827 N N . GLY A 1 233 ? 5.647 14.470 17.831 1.00 51.19 233 GLY A N 1
ATOM 1828 C CA . GLY A 1 233 ? 7.050 14.589 18.256 1.00 51.19 233 GLY A CA 1
ATOM 1829 C C . GLY A 1 233 ? 7.754 15.860 17.765 1.00 51.19 233 GLY A C 1
ATOM 1830 O O . GLY A 1 233 ? 7.693 16.189 16.587 1.00 51.19 233 GLY A O 1
ATOM 1831 N N . GLN A 1 234 ? 8.516 16.514 18.646 1.00 46.53 234 GLN A N 1
ATOM 1832 C CA . GLN A 1 234 ? 9.318 17.725 18.387 1.00 46.53 234 GLN A CA 1
ATOM 1833 C C . GLN A 1 234 ? 10.642 17.440 17.638 1.00 46.53 234 GLN A C 1
ATOM 1835 O O . GLN A 1 234 ? 11.683 18.024 17.930 1.00 46.53 234 GLN A O 1
ATOM 1840 N N . GLY A 1 235 ? 10.621 16.469 16.722 1.00 57.47 235 GLY A N 1
ATOM 1841 C CA . GLY A 1 235 ? 11.760 16.086 15.887 1.00 57.47 235 GLY A CA 1
ATOM 1842 C C . GLY A 1 235 ? 11.777 16.821 14.547 1.00 57.47 235 GLY A C 1
ATOM 1843 O O . GLY A 1 235 ? 10.837 17.537 14.204 1.00 57.47 235 GLY A O 1
ATOM 1844 N N . ALA A 1 236 ? 12.843 16.618 13.766 1.00 59.44 236 ALA A N 1
ATOM 1845 C CA . ALA A 1 236 ? 12.887 17.090 12.385 1.00 59.44 236 ALA A CA 1
ATOM 1846 C C . ALA A 1 236 ? 11.696 16.514 11.586 1.00 59.44 236 ALA A C 1
ATOM 1848 O O . ALA A 1 236 ? 11.370 15.333 11.763 1.00 59.44 236 ALA A O 1
ATOM 1849 N N . PRO A 1 237 ? 11.046 17.307 10.714 1.00 66.31 237 PRO A N 1
ATOM 1850 C CA . PRO A 1 237 ? 9.939 16.820 9.903 1.00 66.31 237 PRO A CA 1
ATOM 1851 C C . PRO A 1 237 ? 10.395 15.644 9.036 1.00 66.31 237 PRO A C 1
ATOM 1853 O O . PRO A 1 237 ? 11.374 15.747 8.296 1.00 66.31 237 PRO A O 1
ATOM 1856 N N . ARG A 1 238 ? 9.686 14.516 9.128 1.00 74.44 238 ARG A N 1
ATOM 1857 C CA . ARG A 1 238 ? 9.916 13.372 8.236 1.00 74.44 238 ARG A CA 1
ATOM 1858 C C . ARG A 1 238 ? 9.568 13.748 6.792 1.00 74.44 238 ARG A C 1
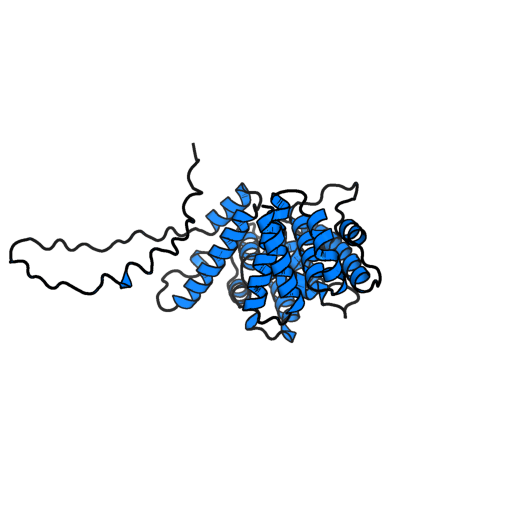ATOM 1860 O O . ARG A 1 238 ? 8.654 14.551 6.589 1.00 74.44 238 ARG A O 1
ATOM 1867 N N . PRO A 1 239 ? 10.206 13.120 5.788 1.00 74.12 239 PRO A N 1
ATOM 1868 C CA . PRO A 1 239 ? 9.802 13.279 4.397 1.00 74.12 239 PRO A CA 1
ATOM 1869 C C . PRO A 1 239 ? 8.308 12.951 4.207 1.00 74.12 239 PRO A C 1
ATOM 1871 O O . PRO A 1 239 ? 7.845 11.953 4.776 1.00 74.12 239 PRO A O 1
ATOM 1874 N N . PRO A 1 240 ? 7.560 13.717 3.388 1.00 76.38 240 PRO A N 1
ATOM 1875 C CA . PRO A 1 240 ? 6.124 13.510 3.184 1.00 76.38 240 PRO A CA 1
ATOM 1876 C C . PRO A 1 240 ? 5.756 12.071 2.806 1.00 76.38 240 PRO A C 1
ATOM 1878 O O . PRO A 1 240 ? 4.833 11.503 3.384 1.00 76.38 240 PRO A O 1
ATOM 1881 N N . ALA A 1 241 ? 6.529 11.436 1.922 1.00 76.19 241 ALA A N 1
ATOM 1882 C CA . ALA A 1 241 ? 6.278 10.062 1.494 1.00 76.19 241 ALA A CA 1
ATOM 1883 C C . ALA A 1 241 ? 6.478 9.013 2.608 1.00 76.19 241 ALA A C 1
ATOM 1885 O O . ALA A 1 241 ? 5.730 8.040 2.683 1.00 76.19 241 ALA A O 1
ATOM 1886 N N . CYS A 1 242 ? 7.436 9.226 3.522 1.00 82.44 242 CYS A N 1
ATOM 1887 C CA . CYS A 1 242 ? 7.599 8.367 4.702 1.00 82.44 242 CYS A CA 1
ATOM 1888 C C . CYS A 1 242 ? 6.376 8.488 5.623 1.00 82.44 242 CYS A C 1
ATOM 1890 O O . CYS A 1 242 ? 5.850 7.489 6.107 1.00 82.44 242 CYS A O 1
ATOM 1892 N N . GLN A 1 243 ? 5.867 9.709 5.809 1.00 84.81 243 GLN A N 1
ATOM 1893 C CA . GLN A 1 243 ? 4.656 9.940 6.596 1.00 84.81 243 GLN A CA 1
ATOM 1894 C C . GLN A 1 243 ? 3.415 9.305 5.955 1.00 84.81 243 GLN A C 1
ATOM 1896 O O . GLN A 1 243 ? 2.639 8.660 6.655 1.00 84.81 243 GLN A O 1
ATOM 1901 N N . GLN A 1 244 ? 3.258 9.403 4.632 1.00 84.50 244 GLN A N 1
ATOM 1902 C CA . GLN A 1 244 ? 2.193 8.701 3.902 1.00 84.50 244 GLN A CA 1
ATOM 1903 C C . GLN A 1 244 ? 2.262 7.186 4.126 1.00 84.50 244 GLN A C 1
ATOM 1905 O O . GLN A 1 244 ? 1.256 6.542 4.421 1.00 84.50 244 GLN A O 1
ATOM 1910 N N . LEU A 1 245 ? 3.460 6.599 4.054 1.00 85.56 245 LEU A N 1
ATOM 1911 C CA . LEU A 1 245 ? 3.657 5.178 4.329 1.00 85.56 245 LEU A CA 1
ATOM 1912 C C . LEU A 1 245 ? 3.263 4.804 5.769 1.00 85.56 245 LEU A C 1
ATOM 1914 O O . LEU A 1 245 ? 2.583 3.798 5.980 1.00 85.56 245 LEU A O 1
ATOM 1918 N N . ILE A 1 246 ? 3.654 5.609 6.759 1.00 88.62 246 ILE A N 1
ATOM 1919 C CA . ILE A 1 246 ? 3.282 5.399 8.166 1.00 88.62 246 ILE A CA 1
ATOM 1920 C C . ILE A 1 246 ? 1.760 5.438 8.328 1.00 88.62 246 ILE A C 1
ATOM 1922 O O . ILE A 1 246 ? 1.188 4.530 8.935 1.00 88.62 246 ILE A O 1
ATOM 1926 N N . ARG A 1 247 ? 1.086 6.427 7.731 1.00 89.62 247 ARG A N 1
ATOM 1927 C CA . ARG A 1 247 ? -0.380 6.508 7.742 1.00 89.62 247 ARG A CA 1
ATOM 1928 C C . ARG A 1 247 ? -1.019 5.288 7.097 1.00 89.62 247 ARG A C 1
ATOM 1930 O O . ARG A 1 247 ? -1.917 4.698 7.691 1.00 89.62 247 ARG A O 1
ATOM 1937 N N . ARG A 1 248 ? -0.517 4.832 5.945 1.00 89.06 248 ARG A N 1
ATOM 1938 C CA . ARG A 1 248 ? -0.982 3.589 5.300 1.00 89.06 248 ARG A CA 1
ATOM 1939 C C . ARG A 1 248 ? -0.836 2.372 6.209 1.00 89.06 248 ARG A C 1
ATOM 1941 O O . ARG A 1 248 ? -1.742 1.541 6.247 1.00 89.06 248 ARG A O 1
ATOM 1948 N N . LEU A 1 249 ? 0.259 2.258 6.962 1.00 89.56 249 LEU A N 1
ATOM 1949 C CA . LEU A 1 249 ? 0.446 1.177 7.937 1.00 89.56 249 LEU A CA 1
ATOM 1950 C C . LEU A 1 249 ? -0.566 1.262 9.083 1.00 89.56 249 LEU A C 1
ATOM 1952 O O . LEU A 1 249 ? -1.155 0.241 9.438 1.00 89.56 249 LEU A O 1
ATOM 1956 N N . VAL A 1 250 ? -0.818 2.462 9.614 1.00 91.06 250 VAL A N 1
ATOM 1957 C CA . VAL A 1 250 ? -1.845 2.693 10.644 1.00 91.06 250 VAL A CA 1
ATOM 1958 C C . VAL A 1 250 ? -3.231 2.328 10.114 1.00 91.06 250 VAL A C 1
ATOM 1960 O O . VAL A 1 250 ? -3.926 1.534 10.741 1.00 91.06 250 VAL A O 1
ATOM 1963 N N . LEU A 1 251 ? -3.620 2.807 8.931 1.00 91.56 251 LEU A N 1
ATOM 1964 C CA . LEU A 1 251 ? -4.908 2.478 8.311 1.00 91.56 251 LEU A CA 1
ATOM 1965 C C . LEU A 1 251 ? -5.040 0.970 8.048 1.00 91.56 251 LEU A C 1
ATOM 1967 O O . LEU A 1 251 ? -6.069 0.361 8.344 1.00 91.56 251 LEU A O 1
ATOM 1971 N N . SER A 1 252 ? -3.970 0.333 7.569 1.00 89.75 252 SER A N 1
ATOM 1972 C CA . SER A 1 252 ? -3.939 -1.116 7.358 1.00 89.75 252 SER A CA 1
ATOM 1973 C C . SER A 1 252 ? -4.053 -1.898 8.668 1.00 89.75 252 SER A C 1
ATOM 1975 O O . SER A 1 252 ? -4.628 -2.986 8.676 1.00 89.75 252 SER A O 1
ATOM 1977 N N . PHE A 1 253 ? -3.506 -1.377 9.768 1.00 89.12 253 PHE A N 1
ATOM 1978 C CA . PHE A 1 253 ? -3.688 -1.925 11.112 1.00 89.12 253 PHE A CA 1
ATOM 1979 C C . PHE A 1 253 ? -5.144 -1.766 11.571 1.00 89.12 253 PHE A C 1
ATOM 1981 O O . PHE A 1 253 ? -5.750 -2.751 11.999 1.00 89.12 253 PHE A O 1
ATOM 1988 N N . LEU A 1 254 ? -5.729 -0.570 11.414 1.00 90.88 254 LEU A N 1
ATOM 1989 C CA . LEU A 1 254 ? -7.106 -0.271 11.820 1.00 90.88 254 LEU A CA 1
ATOM 1990 C C . LEU A 1 254 ? -8.098 -1.213 11.155 1.00 90.88 254 LEU A C 1
ATOM 1992 O O . LEU A 1 254 ? -9.003 -1.705 11.813 1.00 90.88 254 LEU A O 1
ATOM 1996 N N . LEU A 1 255 ? -7.905 -1.500 9.867 1.00 89.62 255 LEU A N 1
ATOM 1997 C CA . LEU A 1 255 ? -8.790 -2.376 9.111 1.00 89.62 255 LEU A CA 1
ATOM 1998 C C . LEU A 1 255 ? -8.597 -3.866 9.410 1.00 89.62 255 LEU A C 1
ATOM 2000 O O . LEU A 1 255 ? -9.483 -4.659 9.086 1.00 89.62 255 LEU A O 1
ATOM 2004 N N . ARG A 1 256 ? -7.488 -4.289 10.017 1.00 83.12 256 ARG A N 1
ATOM 2005 C CA . ARG A 1 256 ? -7.192 -5.717 10.233 1.00 83.12 256 ARG A CA 1
ATOM 2006 C C . ARG A 1 256 ? -7.376 -6.177 11.667 1.00 83.12 256 ARG A C 1
ATOM 2008 O O . ARG A 1 256 ? -7.864 -7.283 11.884 1.00 83.12 256 ARG A O 1
ATOM 2015 N N . ALA A 1 257 ? -7.007 -5.346 12.631 1.00 83.44 257 ALA A N 1
ATOM 2016 C CA . ALA A 1 257 ? -7.082 -5.695 14.037 1.00 83.44 257 ALA A CA 1
ATOM 2017 C C . ALA A 1 257 ? -8.507 -5.486 14.578 1.00 83.44 257 ALA A C 1
ATOM 2019 O O . ALA A 1 257 ? -9.048 -4.393 14.408 1.00 83.44 257 ALA A O 1
ATOM 2020 N N . PRO A 1 258 ? -9.095 -6.447 15.317 1.00 81.81 258 PRO A N 1
ATOM 2021 C CA . PRO A 1 258 ? -10.381 -6.234 15.986 1.00 81.81 258 PRO A CA 1
ATOM 2022 C C . PRO A 1 258 ? -10.376 -5.020 16.927 1.00 81.81 258 PRO A C 1
ATOM 2024 O O . PRO A 1 258 ? -11.336 -4.256 16.950 1.00 81.81 258 PRO A O 1
ATOM 2027 N N . GLY A 1 259 ? -9.276 -4.800 17.660 1.00 81.81 259 GLY A N 1
ATOM 2028 C CA . GLY A 1 259 ? -9.096 -3.593 18.477 1.00 81.81 259 GLY A CA 1
ATOM 2029 C C . GLY A 1 259 ? -9.001 -2.319 17.633 1.00 81.81 259 GLY A C 1
ATOM 2030 O O . GLY A 1 259 ? -9.551 -1.290 18.009 1.00 81.81 259 GLY A O 1
ATOM 2031 N N . GLY A 1 260 ? -8.378 -2.403 16.453 1.00 86.19 260 GLY A N 1
ATOM 2032 C CA . GLY A 1 260 ? -8.311 -1.308 15.487 1.00 86.19 260 GLY A CA 1
ATOM 2033 C C . GLY A 1 260 ? -9.690 -0.900 14.966 1.00 86.19 260 GLY A C 1
ATOM 2034 O O . GLY A 1 260 ? -9.971 0.292 14.879 1.00 86.19 260 GLY A O 1
ATOM 2035 N N . HIS A 1 261 ? -10.588 -1.863 14.715 1.00 89.94 261 HIS A N 1
ATOM 2036 C CA . HIS A 1 261 ? -11.962 -1.581 14.273 1.00 89.94 261 HIS A CA 1
ATOM 2037 C C . HIS A 1 261 ? -12.720 -0.682 15.251 1.00 89.94 261 HIS A C 1
ATOM 2039 O O . HIS A 1 261 ? -13.472 0.188 14.815 1.00 89.94 261 HIS A O 1
ATOM 2045 N N . ALA A 1 262 ? -12.518 -0.881 16.556 1.00 88.50 262 ALA A N 1
ATOM 2046 C CA . ALA A 1 262 ? -13.226 -0.141 17.598 1.00 88.50 262 ALA A CA 1
ATOM 2047 C C . ALA A 1 262 ? -12.856 1.351 17.632 1.00 88.50 262 ALA A C 1
ATOM 2049 O O . ALA A 1 262 ? -13.708 2.178 17.945 1.00 88.50 262 ALA A O 1
ATOM 2050 N N . ILE A 1 263 ? -11.616 1.692 17.274 1.00 90.12 263 ILE A N 1
ATOM 2051 C CA . ILE A 1 263 ? -11.092 3.066 17.338 1.00 90.12 263 ILE A CA 1
ATOM 2052 C C . ILE A 1 263 ? -10.854 3.696 15.960 1.00 90.12 263 ILE A C 1
ATOM 2054 O O . ILE A 1 263 ? -10.389 4.830 15.875 1.00 90.12 263 ILE A O 1
ATOM 2058 N N . ALA A 1 264 ? -11.169 2.987 14.871 1.00 92.44 264 ALA A N 1
ATOM 2059 C CA . ALA A 1 264 ? -10.843 3.418 13.512 1.00 92.44 264 ALA A CA 1
ATOM 2060 C C . ALA A 1 264 ? -11.406 4.801 13.167 1.00 92.44 264 ALA A C 1
ATOM 2062 O O . ALA A 1 264 ? -10.695 5.613 12.584 1.00 92.44 264 ALA A O 1
ATOM 2063 N N . ARG A 1 265 ? -12.654 5.080 13.570 1.00 93.19 265 ARG A N 1
ATOM 2064 C CA . ARG A 1 265 ? -13.298 6.385 13.357 1.00 93.19 265 ARG A CA 1
ATOM 2065 C C . ARG A 1 265 ? -12.545 7.505 14.063 1.00 93.19 265 ARG A C 1
ATOM 2067 O O . ARG A 1 265 ? -12.163 8.471 13.421 1.00 93.19 265 ARG A O 1
ATOM 2074 N N . GLU A 1 266 ? -12.282 7.338 15.358 1.00 91.69 266 GLU A N 1
ATOM 2075 C CA . GLU A 1 266 ? -11.576 8.334 16.169 1.00 91.69 266 GLU A CA 1
ATOM 2076 C C . GLU A 1 266 ? -10.186 8.634 15.596 1.00 91.69 266 GLU A C 1
ATOM 2078 O O . GLU A 1 266 ? -9.825 9.793 15.413 1.00 91.69 266 GLU A O 1
ATOM 2083 N N . VAL A 1 267 ? -9.427 7.594 15.242 1.00 91.25 267 VAL A N 1
ATOM 2084 C CA . VAL A 1 267 ? -8.080 7.745 14.676 1.00 91.25 267 VAL A CA 1
ATOM 2085 C C . VAL A 1 267 ? -8.120 8.441 13.318 1.00 91.25 267 VAL A C 1
ATOM 2087 O O . VAL A 1 267 ? -7.329 9.348 13.082 1.00 91.25 267 VAL A O 1
ATOM 2090 N N . ILE A 1 268 ? -9.049 8.067 12.435 1.00 91.88 268 ILE A N 1
ATOM 2091 C CA . ILE A 1 268 ? -9.194 8.712 11.124 1.00 91.88 268 ILE A CA 1
ATOM 2092 C C . ILE A 1 268 ? -9.583 10.181 11.279 1.00 91.88 268 ILE A C 1
ATOM 2094 O O . ILE A 1 268 ? -8.987 11.018 10.611 1.00 91.88 268 ILE A O 1
ATOM 2098 N N . THR A 1 269 ? -10.503 10.518 12.187 1.00 90.38 269 THR A N 1
ATOM 2099 C CA . THR A 1 269 ? -10.845 11.917 12.488 1.00 90.38 269 THR A CA 1
ATOM 2100 C C . THR A 1 269 ? -9.635 12.696 13.005 1.00 90.38 269 THR A C 1
ATOM 2102 O O . THR A 1 269 ? -9.447 13.851 12.636 1.00 90.38 269 THR A O 1
ATOM 2105 N N . LEU A 1 270 ? -8.784 12.076 13.829 1.00 88.12 270 LEU A N 1
ATOM 2106 C CA . LEU A 1 270 ? -7.553 12.709 14.304 1.00 88.12 270 LEU A CA 1
ATOM 2107 C C . LEU A 1 270 ? -6.511 12.896 13.194 1.00 88.12 270 LEU A C 1
ATOM 2109 O O . LEU A 1 270 ? -5.774 13.874 13.249 1.00 88.12 270 LEU A O 1
ATOM 2113 N N . MET A 1 271 ? -6.457 12.006 12.202 1.00 88.00 271 MET A N 1
ATOM 2114 C CA . MET A 1 271 ? -5.504 12.079 11.088 1.00 88.00 271 MET A CA 1
ATOM 2115 C C . MET A 1 271 ? -5.970 13.006 9.956 1.00 88.00 271 MET A C 1
ATOM 2117 O O . MET A 1 271 ? -5.155 13.711 9.367 1.00 88.00 271 MET A O 1
ATOM 2121 N N . ALA A 1 272 ? -7.268 13.031 9.648 1.00 87.38 272 ALA A N 1
ATOM 2122 C CA . ALA A 1 272 ? -7.873 13.776 8.540 1.00 87.38 272 ALA A CA 1
ATOM 2123 C C . ALA A 1 272 ? -8.003 15.288 8.829 1.00 87.38 272 ALA A C 1
ATOM 2125 O O . ALA A 1 272 ? -9.054 15.884 8.620 1.00 87.38 272 ALA A O 1
ATOM 2126 N N . GLN A 1 273 ? -6.935 15.917 9.328 1.00 84.69 273 GLN A N 1
ATOM 2127 C CA . GLN A 1 273 ? -6.916 17.341 9.699 1.00 84.69 273 GLN A CA 1
ATOM 2128 C C . GLN A 1 273 ? -6.817 18.287 8.498 1.00 84.69 273 GLN A C 1
ATOM 2130 O O . GLN A 1 273 ? -7.008 19.492 8.642 1.00 84.69 273 GLN A O 1
ATOM 2135 N N . THR A 1 274 ? -6.455 17.767 7.326 1.00 84.81 274 THR A N 1
ATOM 2136 C CA . THR A 1 274 ? -6.307 18.543 6.092 1.00 84.81 274 THR A CA 1
ATOM 2137 C C . THR A 1 274 ? -6.979 17.819 4.936 1.00 84.81 274 THR A C 1
ATOM 2139 O O . THR A 1 274 ? -7.002 16.585 4.913 1.00 84.81 274 THR A O 1
ATOM 2142 N N . ASP A 1 275 ? -7.456 18.575 3.945 1.00 80.12 275 ASP A N 1
ATOM 2143 C CA . ASP A 1 275 ? -8.083 18.017 2.738 1.00 80.12 275 ASP A CA 1
ATOM 2144 C C . ASP A 1 275 ? -7.150 17.034 2.024 1.00 80.12 275 ASP A C 1
ATOM 2146 O O . ASP A 1 275 ? -7.566 15.954 1.617 1.00 80.12 275 ASP A O 1
ATOM 2150 N N . ALA A 1 276 ? -5.851 17.346 1.971 1.00 81.44 276 ALA A N 1
ATOM 2151 C CA . ALA A 1 276 ? -4.845 16.460 1.397 1.00 81.44 276 ALA A CA 1
ATOM 2152 C C . ALA A 1 276 ? -4.784 15.099 2.116 1.00 81.44 276 ALA A C 1
ATOM 2154 O O . ALA A 1 276 ? -4.795 14.056 1.466 1.00 81.44 276 ALA A O 1
ATOM 2155 N N . ILE A 1 277 ? -4.759 15.078 3.455 1.00 84.88 277 ILE A N 1
ATOM 2156 C CA . ILE A 1 277 ? -4.720 13.815 4.212 1.00 84.88 277 ILE A CA 1
ATOM 2157 C C . ILE A 1 277 ? -6.074 13.095 4.137 1.00 84.88 277 ILE A C 1
ATOM 2159 O O . ILE A 1 277 ? -6.122 11.870 4.055 1.00 84.88 277 ILE A O 1
ATOM 2163 N N . MET A 1 278 ? -7.184 13.830 4.111 1.00 86.12 278 MET A N 1
ATOM 2164 C CA . MET A 1 278 ? -8.514 13.252 3.923 1.00 86.12 278 MET A CA 1
ATOM 2165 C C . MET A 1 278 ? -8.630 12.533 2.571 1.00 86.12 278 MET A C 1
ATOM 2167 O O . MET A 1 278 ? -9.031 11.367 2.535 1.00 86.12 278 MET A O 1
ATOM 2171 N N . HIS A 1 279 ? -8.202 13.164 1.473 1.00 82.88 279 HIS A N 1
ATOM 2172 C CA . HIS A 1 279 ? -8.149 12.527 0.155 1.00 82.88 279 HIS A CA 1
ATOM 2173 C C . HIS A 1 279 ? -7.194 11.325 0.124 1.00 82.88 279 HIS A C 1
ATOM 2175 O O . HIS A 1 279 ? -7.483 10.333 -0.548 1.00 82.88 279 HIS A O 1
ATOM 2181 N N . GLU A 1 280 ? -6.109 11.352 0.904 1.00 84.69 280 GLU A N 1
ATOM 2182 C CA . GLU A 1 280 ? -5.179 10.222 1.036 1.00 84.69 280 GLU A CA 1
ATOM 2183 C C . GLU A 1 280 ? -5.872 9.004 1.636 1.00 84.69 280 GLU A C 1
ATOM 2185 O O . GLU A 1 280 ? -5.754 7.889 1.123 1.00 84.69 280 GLU A O 1
ATOM 2190 N N . ILE A 1 281 ? -6.622 9.231 2.715 1.00 88.50 281 ILE A N 1
ATOM 2191 C CA . ILE A 1 281 ? -7.363 8.191 3.423 1.00 88.50 281 ILE A CA 1
ATOM 2192 C C . ILE A 1 281 ? -8.481 7.645 2.526 1.00 88.50 281 ILE A C 1
ATOM 2194 O O . ILE A 1 281 ? -8.642 6.428 2.437 1.00 88.50 281 ILE A O 1
ATOM 2198 N N . ILE A 1 282 ? -9.211 8.512 1.815 1.00 86.56 282 ILE A N 1
ATOM 2199 C CA . ILE A 1 282 ? -10.233 8.102 0.836 1.00 86.56 282 ILE A CA 1
ATOM 2200 C C . ILE A 1 282 ? -9.609 7.210 -0.243 1.00 86.56 282 ILE A C 1
ATOM 2202 O O . ILE A 1 282 ? -10.089 6.097 -0.467 1.00 86.56 282 ILE A O 1
ATOM 2206 N N . GLY A 1 283 ? -8.510 7.656 -0.861 1.00 83.06 283 GLY A N 1
ATOM 2207 C CA . GLY A 1 283 ? -7.805 6.896 -1.893 1.00 83.06 283 GLY A CA 1
ATOM 2208 C C . GLY A 1 283 ? -7.294 5.547 -1.383 1.00 83.06 283 GLY A C 1
ATOM 2209 O O . GLY A 1 283 ? -7.442 4.529 -2.059 1.00 83.06 283 GLY A O 1
ATOM 2210 N N . PHE A 1 284 ? -6.765 5.506 -0.156 1.00 85.88 284 PHE A N 1
ATOM 2211 C CA . PHE A 1 284 ? -6.368 4.259 0.499 1.00 85.88 284 PHE A CA 1
ATOM 2212 C C . PHE A 1 284 ? -7.549 3.291 0.672 1.00 85.88 284 PHE A C 1
ATOM 2214 O O . PHE A 1 284 ? -7.414 2.101 0.373 1.00 85.88 284 PHE A O 1
ATOM 2221 N N . LEU A 1 285 ? -8.705 3.774 1.139 1.00 89.12 285 LEU A N 1
ATOM 2222 C CA . LEU A 1 285 ? -9.897 2.947 1.356 1.00 89.12 285 LEU A CA 1
ATOM 2223 C C . LEU A 1 285 ? -10.466 2.405 0.038 1.00 89.12 285 LEU A C 1
ATOM 2225 O O . LEU A 1 285 ? -10.773 1.213 -0.040 1.00 89.12 285 LEU A O 1
ATOM 2229 N N . ASP A 1 286 ? -10.555 3.239 -1.000 1.00 83.94 286 ASP A N 1
ATOM 2230 C CA . ASP A 1 286 ? -10.971 2.819 -2.344 1.00 83.94 286 ASP A CA 1
ATOM 2231 C C . ASP A 1 286 ? -10.050 1.732 -2.901 1.00 83.94 286 ASP A C 1
ATOM 2233 O O . ASP A 1 286 ? -10.513 0.670 -3.328 1.00 83.94 286 ASP A O 1
ATOM 2237 N N . GLN A 1 287 ? -8.737 1.966 -2.840 1.00 79.19 287 GLN A N 1
ATOM 2238 C CA . GLN A 1 287 ? -7.735 1.020 -3.320 1.00 79.19 287 GLN A CA 1
ATOM 2239 C C . GLN A 1 287 ? -7.783 -0.295 -2.534 1.00 79.19 287 GLN A C 1
ATOM 2241 O O . GLN A 1 287 ? -7.712 -1.373 -3.127 1.00 79.19 287 GLN A O 1
ATOM 2246 N N . THR A 1 288 ? -7.955 -0.232 -1.212 1.00 83.81 288 THR A N 1
ATOM 2247 C CA . THR A 1 288 ? -8.071 -1.421 -0.356 1.00 83.81 288 THR A CA 1
ATOM 2248 C C . THR A 1 288 ? -9.319 -2.238 -0.693 1.00 83.81 288 THR A C 1
ATOM 2250 O O . THR A 1 288 ? -9.229 -3.454 -0.865 1.00 83.81 288 THR A O 1
ATOM 2253 N N . LEU A 1 289 ? -10.481 -1.591 -0.840 1.00 83.56 289 LEU A N 1
ATOM 2254 C CA . LEU A 1 289 ? -11.731 -2.265 -1.206 1.00 83.56 289 LEU A CA 1
ATOM 2255 C C . LEU A 1 289 ? -11.638 -2.904 -2.591 1.00 83.56 289 LEU A C 1
ATOM 2257 O O . LEU A 1 289 ? -11.959 -4.086 -2.742 1.00 83.56 289 LEU A O 1
ATOM 2261 N N . TYR A 1 290 ? -11.132 -2.153 -3.572 1.00 80.06 290 TYR A N 1
ATOM 2262 C CA . TYR A 1 290 ? -10.880 -2.662 -4.915 1.00 80.06 290 TYR A CA 1
ATOM 2263 C C . TYR A 1 290 ? -9.981 -3.903 -4.862 1.00 80.06 290 TYR A C 1
ATOM 2265 O O . TYR A 1 290 ? -10.336 -4.953 -5.403 1.00 80.06 290 TYR A O 1
ATOM 2273 N N . ARG A 1 291 ? -8.852 -3.827 -4.147 1.00 77.69 291 ARG A N 1
ATOM 2274 C CA . ARG A 1 291 ? -7.912 -4.945 -4.008 1.00 77.69 291 ARG A CA 1
ATOM 2275 C C . ARG A 1 291 ? -8.547 -6.153 -3.345 1.00 77.69 291 ARG A C 1
ATOM 2277 O O . ARG A 1 291 ? -8.333 -7.246 -3.843 1.00 77.69 291 ARG A O 1
ATOM 2284 N N . TRP A 1 292 ? -9.338 -6.018 -2.284 1.00 80.88 292 TRP A N 1
ATOM 2285 C CA . TRP A 1 292 ? -9.978 -7.182 -1.655 1.00 80.88 292 TRP A CA 1
ATOM 2286 C C . TRP A 1 292 ? -11.010 -7.870 -2.539 1.00 80.88 292 TRP A C 1
ATOM 2288 O O . TRP A 1 292 ? -11.116 -9.097 -2.501 1.00 80.88 292 TRP A O 1
ATOM 2298 N N . ASP A 1 293 ? -11.764 -7.101 -3.321 1.00 77.56 293 ASP A N 1
ATOM 2299 C CA . ASP A 1 293 ? -12.728 -7.646 -4.280 1.00 77.56 293 ASP A CA 1
ATOM 2300 C C . ASP A 1 293 ? -12.010 -8.381 -5.415 1.00 77.56 293 ASP A C 1
ATOM 2302 O O . ASP A 1 293 ? -12.490 -9.396 -5.916 1.00 77.56 293 ASP A O 1
ATOM 2306 N N . HIS A 1 294 ? -10.800 -7.933 -5.752 1.00 70.44 294 HIS A N 1
ATOM 2307 C CA . HIS A 1 294 ? -9.974 -8.612 -6.728 1.00 70.44 294 HIS A CA 1
ATOM 2308 C C . HIS A 1 294 ? -9.275 -9.818 -6.075 1.00 70.44 294 HIS A C 1
ATOM 2310 O O . HIS A 1 294 ? -9.555 -10.945 -6.460 1.00 70.44 294 HIS A O 1
ATOM 2316 N N . LEU A 1 295 ? -8.429 -9.646 -5.068 1.00 67.75 295 LEU A N 1
ATOM 2317 C CA . LEU A 1 295 ? -7.607 -10.681 -4.423 1.00 67.75 295 LEU A CA 1
ATOM 2318 C C . LEU A 1 295 ? -8.387 -11.815 -3.718 1.00 67.75 295 LEU A C 1
ATOM 2320 O O . LEU A 1 295 ? -7.765 -12.694 -3.127 1.00 67.75 295 LEU A O 1
ATOM 2324 N N . CYS A 1 296 ? -9.726 -11.813 -3.759 1.00 63.00 296 CYS A N 1
ATOM 2325 C CA . CYS A 1 296 ? -10.590 -12.790 -3.083 1.00 63.00 296 CYS A CA 1
ATOM 2326 C C . CYS A 1 296 ? -10.261 -12.912 -1.583 1.00 63.00 296 CYS A C 1
ATOM 2328 O O . CYS A 1 296 ? -10.263 -13.998 -0.995 1.00 63.00 296 CYS A O 1
ATOM 2330 N N . VAL A 1 297 ? -9.943 -11.776 -0.954 1.00 68.50 297 VAL A N 1
ATOM 2331 C CA . VAL A 1 297 ? -9.652 -11.718 0.480 1.00 68.50 297 VAL A CA 1
ATOM 2332 C C . VAL A 1 297 ? -10.975 -11.730 1.244 1.00 68.50 297 VAL A C 1
ATOM 2334 O O . VAL A 1 297 ? -11.836 -10.858 1.077 1.00 68.50 297 VAL A O 1
ATOM 2337 N N . GLU A 1 298 ? -11.144 -12.737 2.100 1.00 63.69 298 GLU A N 1
ATOM 2338 C CA . GLU A 1 298 ? -12.316 -12.892 2.958 1.00 63.69 298 GLU A CA 1
ATOM 2339 C C . GLU A 1 298 ? -12.132 -12.125 4.270 1.00 63.69 298 GLU A C 1
ATOM 2341 O O . GLU A 1 298 ? -11.694 -12.664 5.281 1.00 63.69 298 GLU A O 1
ATOM 2346 N N . ALA A 1 299 ? -12.474 -10.837 4.252 1.00 74.62 299 ALA A N 1
ATOM 2347 C CA . ALA A 1 299 ? -12.487 -9.989 5.444 1.00 74.62 299 ALA A CA 1
ATOM 2348 C C . ALA A 1 299 ? -13.817 -9.215 5.546 1.00 74.62 299 ALA A C 1
ATOM 2350 O O . ALA A 1 299 ? -13.842 -7.993 5.390 1.00 74.62 299 ALA A O 1
ATOM 2351 N N . PRO A 1 300 ? -14.963 -9.892 5.768 1.00 78.88 300 PRO A N 1
ATOM 2352 C CA . PRO A 1 300 ? -16.286 -9.268 5.665 1.00 78.88 300 PRO A CA 1
ATOM 2353 C C . PRO A 1 300 ? -16.488 -8.112 6.655 1.00 78.88 300 PRO A C 1
ATOM 2355 O O . PRO A 1 300 ? -17.078 -7.095 6.292 1.00 78.88 300 PRO A O 1
ATOM 2358 N N . ARG A 1 301 ? -15.955 -8.228 7.880 1.00 84.88 301 ARG A N 1
ATOM 2359 C CA . ARG A 1 301 ? -16.018 -7.159 8.893 1.00 84.88 301 ARG A CA 1
ATOM 2360 C C . ARG A 1 301 ? -15.180 -5.944 8.493 1.00 84.88 301 ARG A C 1
ATOM 2362 O O . ARG A 1 301 ? -15.699 -4.834 8.482 1.00 84.88 301 ARG A O 1
ATOM 2369 N N . SER A 1 302 ? -13.932 -6.165 8.085 1.00 88.19 302 SER A N 1
ATOM 2370 C CA . SER A 1 302 ? -13.024 -5.115 7.608 1.00 88.19 302 SER A CA 1
ATOM 2371 C C . SER A 1 302 ? -13.566 -4.398 6.374 1.00 88.19 302 SER A C 1
ATOM 2373 O O . SER A 1 302 ? -13.527 -3.175 6.299 1.00 88.19 302 SER A O 1
ATOM 2375 N N . ARG A 1 303 ? -14.140 -5.149 5.427 1.00 89.31 303 ARG A N 1
ATOM 2376 C CA . ARG A 1 303 ? -14.772 -4.616 4.214 1.00 89.31 303 ARG A CA 1
ATOM 2377 C C . ARG A 1 303 ? -15.988 -3.753 4.540 1.00 89.31 303 ARG A C 1
ATOM 2379 O O . ARG A 1 303 ? -16.161 -2.698 3.937 1.00 89.31 303 ARG A O 1
ATOM 2386 N N . LYS A 1 304 ? -16.824 -4.180 5.493 1.00 91.56 304 LYS A N 1
ATOM 2387 C CA . LYS A 1 304 ? -17.962 -3.378 5.957 1.00 91.56 304 LYS A CA 1
ATOM 2388 C C . LYS A 1 304 ? -17.483 -2.063 6.575 1.00 91.56 304 LYS A C 1
ATOM 2390 O O . LYS A 1 304 ? -17.940 -1.009 6.152 1.00 91.56 304 LYS A O 1
ATOM 2395 N N . LEU A 1 305 ? -16.521 -2.132 7.498 1.00 92.75 305 LEU A N 1
ATOM 2396 C CA . LEU A 1 305 ? -15.952 -0.952 8.148 1.00 92.75 305 LEU A CA 1
ATOM 2397 C C . LEU A 1 305 ? -15.335 0.022 7.134 1.00 92.75 305 LEU A C 1
ATOM 2399 O O . LEU A 1 305 ? -15.634 1.207 7.179 1.00 92.75 305 LEU A O 1
ATOM 2403 N N . ALA A 1 306 ? -14.525 -0.469 6.193 1.00 92.50 306 ALA A N 1
ATOM 2404 C CA . ALA A 1 306 ? -13.909 0.372 5.167 1.00 92.50 306 ALA A CA 1
ATOM 2405 C C . ALA A 1 306 ? -14.953 1.111 4.310 1.00 92.50 306 ALA A C 1
ATOM 2407 O O . ALA A 1 306 ? -14.763 2.282 4.000 1.00 92.50 306 ALA A O 1
ATOM 2408 N N . ARG A 1 307 ? -16.080 0.464 3.971 1.00 92.94 307 ARG A N 1
ATOM 2409 C CA . ARG A 1 307 ? -17.190 1.111 3.246 1.00 92.94 307 ARG A CA 1
ATOM 2410 C C . ARG A 1 307 ? -17.913 2.163 4.084 1.00 92.94 307 ARG A C 1
ATOM 2412 O O . ARG A 1 307 ? -18.256 3.207 3.543 1.00 92.94 307 ARG A O 1
ATOM 2419 N N . GLU A 1 308 ? -18.146 1.890 5.368 1.00 94.12 308 GLU A N 1
ATOM 2420 C CA . GLU A 1 308 ? -18.754 2.855 6.297 1.00 94.12 308 GLU A CA 1
ATOM 2421 C C . GLU A 1 308 ? -17.869 4.104 6.433 1.00 94.12 308 GLU A C 1
ATOM 2423 O O . GLU A 1 308 ? -18.338 5.210 6.186 1.00 94.12 308 GLU A O 1
ATOM 2428 N N . LEU A 1 309 ? -16.572 3.921 6.708 1.00 93.44 309 LEU A N 1
ATOM 2429 C CA . LEU A 1 309 ? -15.596 5.012 6.816 1.00 93.44 309 LEU A CA 1
ATOM 2430 C C . LEU A 1 309 ? -15.493 5.829 5.523 1.00 93.44 309 LEU A C 1
ATOM 2432 O O . LEU A 1 309 ? -15.457 7.054 5.559 1.00 93.44 309 LEU A O 1
ATOM 2436 N N . LEU A 1 310 ? -15.476 5.157 4.371 1.00 92.00 310 LEU A N 1
ATOM 2437 C CA . LEU A 1 310 ? -15.415 5.818 3.070 1.00 92.00 310 LEU A CA 1
ATOM 2438 C C . LEU A 1 310 ? -16.666 6.665 2.793 1.00 92.00 310 LEU A C 1
ATOM 2440 O O . LEU A 1 310 ? -16.554 7.757 2.240 1.00 92.00 310 LEU A O 1
ATOM 2444 N N . ALA A 1 311 ? -17.851 6.174 3.167 1.00 91.62 311 ALA A N 1
ATOM 2445 C CA . ALA A 1 311 ? -19.095 6.929 3.035 1.00 91.62 311 ALA A CA 1
ATOM 2446 C C . ALA A 1 311 ? -19.126 8.145 3.974 1.00 91.62 311 ALA A C 1
ATOM 2448 O O . ALA A 1 311 ? -19.549 9.219 3.554 1.00 91.62 311 ALA A O 1
ATOM 2449 N N . GLU A 1 312 ? -18.644 7.988 5.211 1.00 91.88 312 GLU A N 1
ATOM 2450 C CA . GLU A 1 312 ? -18.526 9.075 6.189 1.00 91.88 312 GLU A CA 1
ATOM 2451 C C . GLU A 1 312 ? -17.583 10.181 5.682 1.00 91.88 312 GLU A C 1
ATOM 2453 O O . GLU A 1 312 ? -17.972 11.346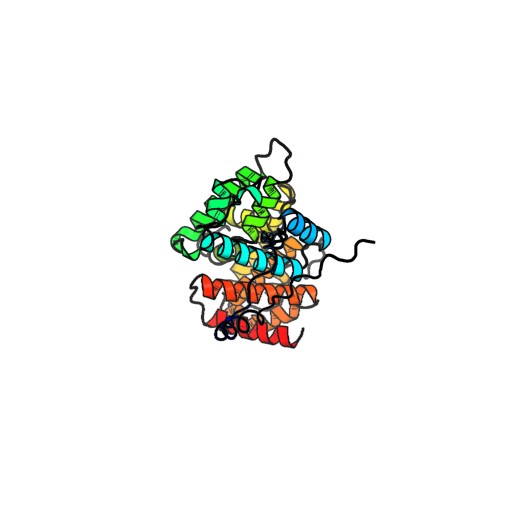 5.660 1.00 91.88 312 GLU A O 1
ATOM 2458 N N . LEU A 1 313 ? -16.388 9.822 5.196 1.00 88.81 313 LEU A N 1
ATOM 2459 C CA . LEU A 1 313 ? -15.396 10.784 4.696 1.00 88.81 313 LEU A CA 1
ATOM 2460 C C . LEU A 1 313 ? -15.856 11.508 3.425 1.00 88.81 313 LEU A C 1
ATOM 2462 O O . LEU A 1 313 ? -15.690 12.715 3.309 1.00 88.81 313 LEU A O 1
ATOM 2466 N N . ARG A 1 314 ? -16.489 10.802 2.481 1.00 86.12 314 ARG A N 1
ATOM 2467 C CA . ARG A 1 314 ? -17.039 11.427 1.263 1.00 86.12 314 ARG A CA 1
ATOM 2468 C C . ARG A 1 314 ? -18.238 12.332 1.526 1.00 86.12 314 ARG A C 1
ATOM 2470 O O . ARG A 1 314 ? -18.564 13.141 0.673 1.00 86.12 314 ARG A O 1
ATOM 2477 N N . GLY A 1 315 ? -18.924 12.162 2.655 1.00 80.50 315 GLY A N 1
ATOM 2478 C CA . GLY A 1 315 ? -19.961 13.096 3.089 1.00 80.50 315 GLY A CA 1
ATOM 2479 C C . GLY A 1 315 ? -19.402 14.374 3.724 1.00 80.50 315 GLY A C 1
ATOM 2480 O O . GLY A 1 315 ? -20.166 15.311 3.936 1.00 80.50 315 GLY A O 1
ATOM 2481 N N . GLN A 1 316 ? -18.108 14.391 4.061 1.00 72.12 316 GLN A N 1
ATOM 2482 C CA . GLN A 1 316 ? -17.407 15.512 4.699 1.00 72.12 316 GLN A CA 1
ATOM 2483 C C . GLN A 1 316 ? -16.520 16.302 3.722 1.00 72.12 316 GLN A C 1
ATOM 2485 O O . GLN A 1 316 ? -16.238 17.465 4.001 1.00 72.12 316 GLN A O 1
ATOM 2490 N N . ALA A 1 317 ? -16.098 15.672 2.619 1.00 59.34 317 ALA A N 1
ATOM 2491 C CA . ALA A 1 317 ? -15.371 16.277 1.498 1.00 59.34 317 ALA A CA 1
ATOM 2492 C C . ALA A 1 317 ? -16.316 16.970 0.503 1.00 59.34 317 ALA A C 1
ATOM 2494 O O . ALA A 1 317 ? -15.918 18.016 -0.054 1.00 59.34 317 ALA A O 1
#

Organism: Monodon monoceros (NCBI:txid40151)

Radius of gyration: 23.38 Å; chains: 1; bounding box: 60×50×88 Å

Secondary structure (DSSP, 8-state):
-----S-------SSTTTSSTTSS-------S----------PPPP----HHHHHHHHHHTTT-HHHHHHHHHHHHHHHHHHHHSTTT--S-GGGT-SSS-HHHHHHHTS-GGGS-GGGHHHHHHHHHHHHHHHHH--SS--THHHHHHHHHHHHSTTHHHHHHHHHHH--S-SS--HHHHHHHHHHT-TT--HHHHHHHHHHHHHHHHHHHHHHT-SS--HHHHHHHHTTT--SPPPPHHHHHHHHHHHHHHHHH-HHHHHHHHHHHHHH--SHHHHHHHHHHHHHHHHHHHHHT---HHHHHHHHHHHHHHHTT-

Sequence (317 aa):
PYFSFIAFITVDVKGQEALEKQGREKKAKFPPGQKRLSIHREGPLPVLISPYQLTYALLETDGALEVLATIQVFTRCFVEALEKENKQLKFAFKTYFPYASPSLVMVLLQHPKDIPRGLWHQALKHISEMLKEVVEDQTHGSYGGPFESWFLFVHFGGWADMAAEQLLTSEAEAEAPEALLWLLAFSCGPGAGHQQRAQTMVEVKAVLRCLTKLLRSPALSARDLQAAAGEGGQGAPRPPACQQLIRRLVLSFLLRAPGGHAIAREVITLMAQTDAIMHEIIGFLDQTLYRWDHLCVEAPRSRKLARELLAELRGQA

Foldseek 3Di:
DPPDDPPPPPPCPPPPVVVVVPPDDDDDDDDDDDDDPPDDPPDPDPPPCAVVVLVVQCVVCVNQVVSVLVLLVVVVVVLVCCVVCVVPDPDDVCNRQVQEDPVLLVLLQDACLVPPPVCLVVSLLVNLVVLCCQQVVCPDPDLRHLQSSLSSCQRGNCNLLSLLLVQLVPLPDPFGPPSSLLSNLSNLDSPQDPVSSVVLSVLVRQLSVQLSVLLVDPDHELVSNCVSLVVPDPDDDDDPSSSLSSVLSLQSSLLPRPVSVVCVLVNLVVQPPDPSSLSSLLSSLVVVLVSCVVSVDPRVPSNVSSVVSNVVSVVVD

InterPro domains:
  IPR000686 Fanconi anaemia group C protein [PF02106] (56-313)
  IPR000686 Fanconi anaemia group C protein [PR00494] (91-110)
  IPR000686 Fanconi anaemia group C protein [PR00494] (146-162)
  IPR000686 Fanconi anaemia group C protein [PR00494] (174-193)
  IPR000686 Fanconi anaemia group C protein [PR00494] (247-266)
  IPR000686 Fanconi anaemia group C protein [PTHR16798] (56-316)

pLDDT: mean 70.04, std 20.96, range [22.33, 94.12]